Protein AF-A0A0G1M375-F1 (afdb_monomer_lite)

pLDDT: mean 92.06, std 9.7, range [45.41, 98.62]

Secondary structure (DSSP, 8-state):
-TTGGGGGTSBTTTT-GGGHHHHHTT---BHHHHHHHHHHHHHHHHHH-HHHHHTS-HHHHHHHHHHSGGGHHHH----HHHHHTT----HHHHHHHHHHHHTTS-HHHHHHHHHHHHHHHS--TT-HHHHHHHHHHHHHHHHHHHHH----GGGHHHHHHHHIIIIIHHHHHHHHHHHTTT-HHHHHHHHHHHHHHHHHHHHTT----GGGGT--

Foldseek 3Di:
DVLVVLQQVFFAPPPPPQLVVVVVVPDTCGRNNLLVLLLVLLVVLCVVQVLLVVVDDPVLLNLLSNQACSLCSFPGQCYLLNVLVPDDRPVVSSLVSLCVVCVPPDPVVSVSSSVSNVCLVDNDLQHLSSLVSQQSSLLSVLVCCLVRGHLCQVVQVSVQSSCLVRHLVSLLSSLVSCVVVVSNSSSVSSLVVSLVSVVSVVVSNRDYDNCSSVPD

Structure (mmCIF, N/CA/C/O backbone):
data_AF-A0A0G1M375-F1
#
_entry.id   AF-A0A0G1M375-F1
#
loop_
_atom_site.group_PDB
_atom_site.id
_atom_site.type_symbol
_atom_site.label_atom_id
_atom_site.label_alt_id
_atom_site.label_comp_id
_atom_site.label_asym_id
_atom_site.label_entity_id
_atom_site.label_seq_id
_atom_site.pdbx_PDB_ins_code
_atom_site.Cartn_x
_atom_site.Cartn_y
_atom_site.Cartn_z
_atom_site.occupancy
_atom_site.B_iso_or_equiv
_atom_site.auth_seq_id
_atom_site.auth_comp_id
_atom_site.auth_asym_id
_atom_site.auth_atom_id
_atom_site.pdbx_PDB_model_num
ATOM 1 N N . MET A 1 1 ? 26.014 5.726 -5.214 1.00 46.53 1 MET A N 1
ATOM 2 C CA . MET A 1 1 ? 25.402 4.887 -4.160 1.00 46.53 1 MET A CA 1
ATOM 3 C C . MET A 1 1 ? 24.945 5.664 -2.920 1.00 46.53 1 MET A C 1
ATOM 5 O O . MET A 1 1 ? 24.097 5.141 -2.223 1.00 46.53 1 MET A O 1
ATOM 9 N N . GLY A 1 2 ? 25.410 6.896 -2.647 1.00 52.09 2 GLY A N 1
ATOM 10 C CA . GLY A 1 2 ? 24.997 7.646 -1.443 1.00 52.09 2 GLY A CA 1
ATOM 11 C C . GLY A 1 2 ? 23.518 8.070 -1.361 1.00 52.09 2 GLY A C 1
ATOM 12 O O . GLY A 1 2 ? 23.023 8.270 -0.264 1.00 52.09 2 GLY A O 1
ATOM 13 N N . ALA A 1 3 ? 22.798 8.175 -2.485 1.00 54.19 3 ALA A N 1
ATOM 14 C CA . ALA A 1 3 ? 21.426 8.702 -2.502 1.00 54.19 3 ALA A CA 1
ATOM 15 C C . ALA A 1 3 ? 20.357 7.731 -1.956 1.00 54.19 3 ALA A C 1
ATOM 17 O O . ALA A 1 3 ? 19.383 8.184 -1.370 1.00 54.19 3 ALA A O 1
ATOM 18 N N . LEU A 1 4 ? 20.550 6.410 -2.084 1.00 55.25 4 LEU A N 1
ATOM 19 C CA . LEU A 1 4 ? 19.595 5.406 -1.579 1.00 55.25 4 LEU A CA 1
ATOM 20 C C . LEU A 1 4 ? 19.566 5.330 -0.043 1.00 55.25 4 LEU A C 1
ATOM 22 O O . LEU A 1 4 ? 18.547 4.963 0.531 1.00 55.25 4 LEU A O 1
ATOM 26 N N . PHE A 1 5 ? 20.649 5.731 0.630 1.00 61.31 5 PHE A N 1
ATOM 27 C CA . PHE A 1 5 ? 20.690 5.792 2.093 1.00 61.31 5 PHE A CA 1
ATOM 28 C C . PHE A 1 5 ? 19.813 6.911 2.668 1.00 61.31 5 PHE A C 1
ATOM 30 O O . PHE A 1 5 ? 19.439 6.832 3.828 1.00 61.31 5 PHE A O 1
ATOM 37 N N . GLY A 1 6 ? 19.422 7.916 1.876 1.00 79.50 6 GLY A N 1
ATOM 38 C CA . GLY A 1 6 ? 18.571 9.003 2.374 1.00 79.50 6 GLY A CA 1
ATOM 39 C C . GLY A 1 6 ? 17.153 8.556 2.749 1.00 79.50 6 GLY A C 1
ATOM 40 O O . GLY A 1 6 ? 16.486 9.221 3.536 1.00 79.50 6 GLY A O 1
ATOM 41 N N . LEU A 1 7 ? 16.686 7.407 2.241 1.00 84.38 7 LEU A N 1
ATOM 42 C CA . LEU A 1 7 ? 15.335 6.905 2.524 1.00 84.38 7 LEU A CA 1
ATOM 43 C C . LEU A 1 7 ? 15.176 6.436 3.974 1.00 84.38 7 LEU A C 1
ATOM 45 O O . LEU A 1 7 ? 14.053 6.255 4.438 1.00 84.38 7 LEU A O 1
ATOM 49 N N . THR A 1 8 ? 16.279 6.241 4.707 1.00 89.38 8 THR A N 1
ATOM 50 C CA . THR A 1 8 ? 16.229 5.969 6.151 1.00 89.38 8 THR A CA 1
ATOM 51 C C . THR A 1 8 ? 16.017 7.228 6.992 1.00 89.38 8 THR A C 1
ATOM 53 O O . THR A 1 8 ? 15.678 7.121 8.173 1.00 89.38 8 THR A O 1
ATOM 56 N N . ASP A 1 9 ? 16.206 8.407 6.396 1.00 90.25 9 ASP A N 1
ATOM 57 C CA . ASP A 1 9 ? 16.096 9.699 7.075 1.00 90.25 9 ASP A CA 1
ATOM 58 C C . ASP A 1 9 ? 14.741 10.374 6.832 1.00 90.25 9 ASP A C 1
ATOM 60 O O . ASP A 1 9 ? 14.298 11.172 7.659 1.00 90.25 9 ASP A O 1
ATOM 64 N N . VAL A 1 10 ? 14.049 10.018 5.744 1.00 92.44 10 VAL A N 1
ATOM 65 C CA . VAL A 1 10 ? 12.660 10.429 5.508 1.00 92.44 10 VAL A CA 1
ATOM 66 C C . VAL A 1 10 ? 11.740 9.552 6.352 1.00 92.44 10 VAL A C 1
ATOM 68 O O . VAL A 1 10 ? 11.742 8.329 6.215 1.00 92.44 10 VAL A O 1
ATOM 71 N N . LEU A 1 11 ? 10.982 10.171 7.258 1.00 94.12 11 LEU A N 1
ATOM 72 C CA . LEU A 1 11 ? 10.072 9.475 8.165 1.00 94.12 11 LEU A CA 1
ATOM 73 C C . LEU A 1 11 ? 8.631 9.621 7.694 1.00 94.12 11 LEU A C 1
ATOM 75 O O . LEU A 1 11 ? 8.178 10.733 7.431 1.00 94.12 11 LEU A O 1
ATOM 79 N N . ARG A 1 12 ? 7.909 8.503 7.686 1.00 94.44 12 ARG A N 1
ATOM 80 C CA . ARG A 1 12 ? 6.482 8.460 7.389 1.00 94.44 12 ARG A CA 1
ATOM 81 C C . ARG A 1 12 ? 5.641 8.907 8.574 1.00 94.44 12 ARG A C 1
ATOM 83 O O . ARG A 1 12 ? 6.093 8.873 9.720 1.00 94.44 12 ARG A O 1
ATOM 90 N N . PHE A 1 13 ? 4.396 9.289 8.298 1.00 94.00 13 PHE A N 1
ATOM 91 C CA . PHE A 1 13 ? 3.373 9.670 9.286 1.00 94.00 13 PHE A CA 1
ATOM 92 C C . PHE A 1 13 ? 3.703 10.905 10.145 1.00 94.00 13 PHE A C 1
ATOM 94 O O . PHE A 1 13 ? 2.980 11.192 11.106 1.00 94.00 13 PHE A O 1
ATOM 101 N N . GLN A 1 14 ? 4.733 11.686 9.809 1.00 92.06 14 GLN A N 1
ATOM 102 C CA . GLN A 1 14 ? 5.041 12.917 10.539 1.00 92.06 14 GLN A CA 1
ATOM 103 C C . GLN A 1 14 ? 3.832 13.868 10.574 1.00 92.06 14 GLN A C 1
ATOM 105 O O . GLN A 1 14 ? 3.187 14.129 9.563 1.00 92.06 14 GLN A O 1
ATOM 110 N N . GLY A 1 15 ? 3.501 14.373 11.766 1.00 91.06 15 GLY A N 1
ATOM 111 C CA . GLY A 1 15 ? 2.339 15.246 11.963 1.00 91.06 15 GLY A CA 1
ATOM 112 C C . GLY A 1 15 ? 0.980 14.533 11.978 1.00 91.06 15 GLY A C 1
ATOM 113 O O . GLY A 1 15 ? -0.042 15.208 12.053 1.00 91.06 15 GLY A O 1
ATOM 114 N N . THR A 1 16 ? 0.947 13.196 11.946 1.00 94.88 16 THR A N 1
ATOM 115 C CA . THR A 1 16 ? -0.289 12.412 12.093 1.00 94.88 16 THR A CA 1
ATOM 116 C C . THR A 1 16 ? -0.659 12.281 13.580 1.00 94.88 16 THR A C 1
ATOM 118 O O . THR A 1 16 ? 0.088 11.639 14.322 1.00 94.88 16 THR A O 1
ATOM 121 N N . PRO A 1 17 ? -1.788 12.851 14.056 1.00 94.38 17 PRO A N 1
ATOM 122 C CA . PRO A 1 17 ? -2.075 12.949 15.493 1.00 94.38 17 PRO A CA 1
ATOM 123 C C . PRO A 1 17 ? -2.179 11.603 16.214 1.00 94.38 17 PRO A C 1
ATOM 125 O O . PRO A 1 17 ? -1.621 11.442 17.296 1.00 94.38 17 PRO A O 1
ATOM 128 N N . TYR A 1 18 ? -2.822 10.617 15.588 1.00 94.62 18 TYR A N 1
ATOM 129 C CA . TYR A 1 18 ? -2.979 9.268 16.139 1.00 94.62 18 TYR A CA 1
ATOM 130 C C . TYR A 1 18 ? -1.706 8.417 16.072 1.00 94.62 18 TYR A C 1
ATOM 132 O O . TYR A 1 18 ? -1.763 7.238 16.374 1.00 94.62 18 TYR A O 1
ATOM 140 N N . MET A 1 19 ? -0.571 8.974 15.651 1.00 96.31 19 MET A N 1
ATOM 141 C CA . MET A 1 19 ? 0.740 8.319 15.729 1.00 96.31 19 MET A CA 1
ATOM 142 C C . MET A 1 19 ? 1.655 9.009 16.754 1.00 96.31 19 MET A C 1
ATOM 144 O O . MET A 1 19 ? 2.825 8.647 16.893 1.00 96.31 19 MET A O 1
ATOM 148 N N . SER A 1 20 ? 1.157 10.045 17.440 1.00 94.12 20 SER A N 1
ATOM 149 C CA . SER A 1 20 ? 1.986 10.929 18.260 1.00 94.12 20 SER A CA 1
ATOM 150 C C . SER A 1 20 ? 2.601 10.225 19.471 1.00 94.12 20 SER A C 1
ATOM 152 O O . SER A 1 20 ? 3.787 10.440 19.738 1.00 94.12 20 SER A O 1
ATOM 154 N N . LEU A 1 21 ? 1.858 9.348 20.160 1.00 93.31 21 LEU A N 1
ATOM 155 C CA . LEU A 1 21 ? 2.406 8.595 21.291 1.00 93.31 21 LEU A CA 1
ATOM 156 C C . LEU A 1 21 ? 3.485 7.618 20.826 1.00 93.31 21 LEU A C 1
ATOM 158 O O . LEU A 1 21 ? 4.584 7.649 21.375 1.00 93.31 21 LEU A O 1
ATOM 162 N N . ALA A 1 22 ? 3.228 6.832 19.775 1.00 94.81 22 ALA A N 1
ATOM 163 C CA . ALA A 1 22 ? 4.215 5.906 19.222 1.00 94.81 22 ALA A CA 1
ATOM 164 C C . ALA A 1 22 ? 5.535 6.619 18.887 1.00 94.81 22 ALA A C 1
ATOM 166 O O . ALA A 1 22 ? 6.614 6.135 19.234 1.00 94.81 22 ALA A O 1
ATOM 167 N N . PHE A 1 23 ? 5.469 7.807 18.275 1.00 94.31 23 PHE A N 1
ATOM 168 C CA . PHE A 1 23 ? 6.664 8.613 18.019 1.00 94.31 23 PHE A CA 1
ATOM 169 C C . PHE A 1 23 ? 7.348 9.101 19.296 1.00 94.31 23 PHE A C 1
ATOM 171 O O . PHE A 1 23 ? 8.577 9.073 19.372 1.00 94.31 23 PHE A O 1
ATOM 178 N N . SER A 1 24 ? 6.581 9.514 20.306 1.00 94.06 24 SER A N 1
ATOM 179 C CA . SER A 1 24 ? 7.136 9.904 21.607 1.00 94.06 24 SER A CA 1
ATOM 180 C C . SER A 1 24 ? 7.829 8.741 22.336 1.00 94.06 24 SER A C 1
ATOM 182 O O . SER A 1 24 ? 8.796 8.963 23.061 1.00 94.06 24 SER A O 1
ATOM 184 N N . GLU A 1 25 ? 7.403 7.502 22.073 1.00 95.12 25 GLU A N 1
ATOM 185 C CA . GLU A 1 25 ? 8.013 6.260 22.570 1.00 95.12 25 GLU A CA 1
ATOM 186 C C . GLU A 1 25 ? 9.204 5.783 21.717 1.00 95.12 25 GLU A C 1
ATOM 188 O O . GLU A 1 25 ? 9.800 4.739 21.985 1.00 95.12 25 GLU A O 1
ATOM 193 N N . GLY A 1 26 ? 9.590 6.552 20.694 1.00 94.62 26 GLY A N 1
ATOM 194 C CA . GLY A 1 26 ? 10.756 6.275 19.859 1.00 94.62 26 GLY A CA 1
ATOM 195 C C . GLY A 1 26 ? 10.477 5.396 18.641 1.00 94.62 26 GLY A C 1
ATOM 196 O O . GLY A 1 26 ? 11.429 4.970 17.981 1.00 94.62 26 GLY A O 1
ATOM 197 N N . TYR A 1 27 ? 9.208 5.136 18.303 1.00 95.19 27 TYR A N 1
ATOM 198 C CA . TYR A 1 27 ? 8.872 4.505 17.029 1.00 95.19 27 TYR A CA 1
ATOM 199 C C . TYR A 1 27 ? 9.394 5.354 15.867 1.00 95.19 27 TYR A C 1
ATOM 201 O O . TYR A 1 27 ? 9.327 6.581 15.882 1.00 95.19 27 TYR A O 1
ATOM 209 N N . ARG A 1 28 ? 9.921 4.700 14.834 1.00 94.25 28 ARG A N 1
ATOM 210 C CA . ARG A 1 28 ? 10.332 5.340 13.583 1.00 94.25 28 ARG A CA 1
ATOM 211 C C . ARG A 1 28 ? 9.900 4.439 12.440 1.00 94.25 28 ARG A C 1
ATOM 213 O O . ARG A 1 28 ? 10.216 3.254 12.457 1.00 94.25 28 ARG A O 1
ATOM 220 N N . ASN A 1 29 ? 9.232 5.008 11.444 1.00 94.50 29 ASN A N 1
ATOM 221 C CA . ASN A 1 29 ? 8.894 4.313 10.206 1.00 94.50 29 ASN A CA 1
ATOM 222 C C . ASN A 1 29 ? 9.549 5.071 9.044 1.00 94.50 29 ASN A C 1
ATOM 224 O O . ASN A 1 29 ? 8.951 5.997 8.500 1.00 94.50 29 ASN A O 1
ATOM 228 N N . PRO A 1 30 ? 10.831 4.799 8.749 1.00 96.12 30 PRO A N 1
ATOM 229 C CA . PRO A 1 30 ? 11.480 5.410 7.602 1.00 96.12 30 PRO A CA 1
ATOM 230 C C . PRO A 1 30 ? 10.892 4.876 6.294 1.00 96.12 30 PRO A C 1
ATOM 232 O O . PRO A 1 30 ? 10.502 3.711 6.229 1.00 96.12 30 PRO A O 1
ATOM 235 N N . VAL A 1 31 ? 10.919 5.678 5.232 1.00 94.94 31 VAL A N 1
ATOM 236 C CA . VAL A 1 31 ? 10.424 5.290 3.895 1.00 94.94 31 VAL A CA 1
AT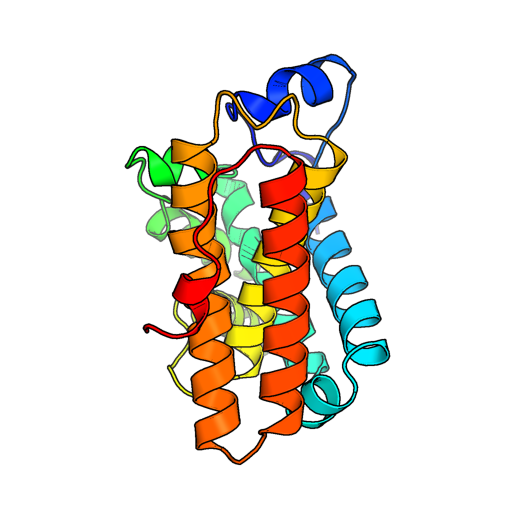OM 237 C C . VAL A 1 31 ? 11.114 4.029 3.379 1.00 94.94 31 VAL A C 1
ATOM 239 O O . VAL A 1 31 ? 10.462 3.097 2.916 1.00 94.94 31 VAL A O 1
ATOM 242 N N . GLY A 1 32 ? 12.436 3.931 3.549 1.00 94.00 32 GLY A N 1
ATOM 243 C CA . GLY A 1 32 ? 13.176 2.716 3.193 1.00 94.00 32 GLY A CA 1
ATOM 244 C C . GLY A 1 32 ? 12.738 1.484 4.000 1.00 94.00 32 GLY A C 1
ATOM 245 O O . GLY A 1 32 ? 12.797 0.362 3.499 1.00 94.00 32 GLY A O 1
ATOM 246 N N . GLY A 1 33 ? 12.265 1.692 5.234 1.00 95.31 33 GLY A N 1
ATOM 247 C CA . GLY A 1 33 ? 11.645 0.654 6.056 1.00 95.31 33 GLY A CA 1
ATOM 248 C C . GLY A 1 33 ? 10.303 0.207 5.482 1.00 95.31 33 GLY A C 1
ATOM 249 O O . GLY A 1 33 ? 10.115 -0.987 5.271 1.00 95.31 33 GLY A O 1
ATOM 250 N N . HIS A 1 34 ? 9.429 1.152 5.131 1.00 96.56 34 HIS A N 1
ATOM 251 C CA . HIS A 1 34 ? 8.135 0.867 4.498 1.00 96.56 34 HIS A CA 1
ATOM 252 C C . HIS A 1 34 ? 8.261 0.113 3.169 1.00 96.56 34 HIS A C 1
ATOM 254 O O . HIS A 1 34 ? 7.516 -0.833 2.929 1.00 96.56 34 HIS A O 1
ATOM 260 N N . ILE A 1 35 ? 9.239 0.454 2.323 1.00 96.38 35 ILE A N 1
ATOM 261 C CA . ILE A 1 35 ? 9.492 -0.298 1.081 1.00 96.38 35 ILE A CA 1
ATOM 262 C C . ILE A 1 35 ? 9.803 -1.772 1.403 1.00 96.38 35 ILE A C 1
ATOM 264 O O . ILE A 1 35 ? 9.262 -2.681 0.770 1.00 96.38 35 ILE A O 1
ATOM 268 N N . SER A 1 36 ? 10.624 -2.028 2.427 1.00 96.56 36 SER A N 1
ATOM 269 C CA . SER A 1 36 ? 10.917 -3.390 2.897 1.00 96.56 36 SER A CA 1
ATOM 270 C C . SER A 1 36 ? 9.684 -4.086 3.490 1.00 96.56 36 SER A C 1
ATOM 272 O O . SER A 1 36 ? 9.464 -5.272 3.234 1.00 96.56 36 SER A O 1
ATOM 274 N N . GLU A 1 37 ? 8.851 -3.361 4.243 1.00 97.38 37 GLU A N 1
ATOM 275 C CA . GLU A 1 37 ? 7.578 -3.858 4.785 1.00 97.38 37 GLU A CA 1
ATOM 276 C C . GLU A 1 37 ? 6.624 -4.269 3.655 1.00 97.38 37 GLU A C 1
ATOM 278 O O . GLU A 1 37 ? 6.076 -5.369 3.696 1.00 97.38 37 GLU A O 1
ATOM 283 N N . CYS A 1 38 ? 6.509 -3.470 2.591 1.00 98.44 38 CYS A N 1
ATOM 284 C CA . CYS A 1 38 ? 5.707 -3.801 1.412 1.00 98.44 38 CYS A CA 1
ATOM 285 C C . CYS A 1 38 ? 6.199 -5.068 0.704 1.00 98.44 38 CYS A C 1
ATOM 287 O O . CYS A 1 38 ? 5.394 -5.907 0.298 1.00 98.44 38 CYS A O 1
ATOM 289 N N . PHE A 1 39 ? 7.517 -5.242 0.581 1.00 98.19 39 PHE A N 1
ATOM 290 C CA . PHE A 1 39 ? 8.112 -6.450 0.005 1.00 98.19 39 PHE A CA 1
ATOM 291 C C . PHE A 1 39 ? 7.746 -7.700 0.808 1.00 98.19 39 PHE A C 1
ATOM 293 O O . PHE A 1 39 ? 7.315 -8.712 0.247 1.00 98.19 39 PHE A O 1
ATOM 300 N N . GLN A 1 40 ? 7.909 -7.628 2.129 1.00 98.25 40 GLN A N 1
ATOM 301 C CA . GLN A 1 40 ? 7.576 -8.726 3.033 1.00 98.25 40 GLN A CA 1
ATOM 302 C C . GLN A 1 40 ? 6.073 -9.006 3.035 1.00 98.25 40 GLN A C 1
ATOM 304 O O . GLN A 1 40 ? 5.663 -10.164 2.988 1.00 98.25 40 GLN A O 1
ATOM 309 N N . LEU A 1 41 ? 5.250 -7.959 3.018 1.00 98.38 41 LEU A N 1
ATOM 310 C CA . LEU A 1 41 ? 3.804 -8.082 2.962 1.00 98.38 41 LEU A CA 1
ATOM 311 C C . LEU A 1 41 ? 3.359 -8.771 1.672 1.00 98.38 41 LEU A C 1
ATOM 313 O O . LEU A 1 41 ? 2.629 -9.753 1.750 1.00 98.38 41 LEU A O 1
ATOM 317 N N . TRP A 1 42 ? 3.842 -8.345 0.500 1.00 98.50 42 TRP A N 1
ATOM 318 C CA . TRP A 1 42 ? 3.514 -9.032 -0.754 1.00 98.50 42 TRP A CA 1
ATOM 319 C C . TRP A 1 42 ? 3.989 -10.490 -0.749 1.00 98.50 42 TRP A C 1
ATOM 321 O O . TRP A 1 42 ? 3.252 -11.386 -1.160 1.00 98.50 42 TRP A O 1
ATOM 331 N N . TYR A 1 43 ? 5.181 -10.756 -0.200 1.00 98.44 43 TYR A N 1
ATOM 332 C CA . TYR A 1 43 ? 5.678 -12.122 -0.027 1.00 98.44 43 TYR A CA 1
ATOM 333 C C . TYR A 1 43 ? 4.751 -12.995 0.836 1.00 98.44 43 TYR A C 1
ATOM 335 O O . TYR A 1 43 ? 4.623 -14.186 0.563 1.00 98.44 43 TYR A O 1
ATOM 343 N N . LEU A 1 44 ? 4.131 -12.442 1.878 1.00 98.44 44 LEU A N 1
ATOM 344 C CA . LEU A 1 44 ? 3.200 -13.177 2.736 1.00 98.44 44 LEU A CA 1
ATOM 345 C C . LEU A 1 44 ? 1.825 -13.323 2.077 1.00 98.44 44 LEU A C 1
ATOM 347 O O . LEU A 1 44 ? 1.252 -14.411 2.099 1.00 98.44 44 LEU A O 1
ATOM 351 N N . LEU A 1 45 ? 1.324 -12.261 1.441 1.00 98.06 45 LEU A N 1
ATOM 352 C CA . LEU A 1 45 ? 0.033 -12.273 0.756 1.00 98.06 45 LEU A CA 1
ATOM 353 C C . LEU A 1 45 ? 0.009 -13.305 -0.367 1.00 98.06 45 LEU A C 1
ATOM 355 O O . LEU A 1 45 ? -0.928 -14.082 -0.420 1.00 98.06 45 LEU A O 1
ATOM 359 N N . ARG A 1 46 ? 1.063 -13.432 -1.181 1.00 97.06 46 ARG A N 1
ATOM 360 C CA . ARG A 1 46 ? 1.111 -14.467 -2.235 1.00 97.06 46 ARG A CA 1
ATOM 361 C C . ARG A 1 46 ? 1.058 -15.910 -1.707 1.00 97.06 46 ARG A C 1
ATOM 363 O O . ARG A 1 46 ? 0.760 -16.823 -2.466 1.00 97.06 46 ARG A O 1
ATOM 370 N N . LEU A 1 47 ? 1.403 -16.135 -0.434 1.00 97.94 47 LEU A N 1
ATOM 371 C CA . LEU A 1 47 ? 1.276 -17.447 0.210 1.00 97.94 47 LEU A CA 1
ATOM 372 C C . LEU A 1 47 ? -0.137 -17.667 0.761 1.00 97.94 47 LEU A C 1
ATOM 374 O O . LEU A 1 47 ? -0.629 -18.791 0.738 1.00 97.94 47 LEU A O 1
ATOM 378 N N . ALA A 1 48 ? -0.769 -16.606 1.265 1.00 97.94 48 ALA A N 1
ATOM 379 C CA . ALA A 1 48 ? -2.118 -16.642 1.826 1.00 97.94 48 ALA A CA 1
ATOM 380 C C . ALA A 1 48 ? -3.229 -16.532 0.763 1.00 97.94 48 ALA A C 1
ATOM 382 O O . ALA A 1 48 ? -4.347 -16.972 1.011 1.00 97.94 48 ALA A O 1
ATOM 383 N N . MET A 1 49 ? -2.913 -15.950 -0.394 1.00 98.25 49 MET A N 1
ATOM 384 C CA . MET A 1 49 ? -3.813 -15.618 -1.502 1.00 98.25 49 MET A CA 1
ATOM 385 C C . MET A 1 49 ? -3.243 -16.189 -2.815 1.00 98.25 49 MET A C 1
ATOM 387 O O . MET A 1 49 ? -2.743 -15.443 -3.669 1.00 98.25 49 MET A O 1
ATOM 391 N N . PRO A 1 50 ? -3.181 -17.526 -2.949 1.00 98.19 50 PRO A N 1
ATOM 392 C CA . PRO A 1 50 ? -2.547 -18.171 -4.093 1.00 98.19 50 PRO A CA 1
ATOM 393 C C . PRO A 1 50 ? -3.222 -17.828 -5.425 1.00 98.19 50 PRO A C 1
ATOM 395 O O . PRO A 1 50 ? -2.528 -17.762 -6.437 1.00 98.19 50 PRO A O 1
ATOM 398 N N . LYS A 1 51 ? -4.536 -17.571 -5.453 1.00 98.62 51 LYS A N 1
ATOM 399 C CA . LYS A 1 51 ? -5.248 -17.247 -6.700 1.00 98.62 51 LYS A CA 1
ATOM 400 C C . LYS A 1 51 ? -4.902 -15.860 -7.204 1.00 98.62 51 LYS A C 1
ATOM 402 O O . LYS A 1 51 ? -4.674 -15.685 -8.400 1.00 98.62 51 LYS A O 1
ATOM 407 N N . LEU A 1 52 ? -4.763 -14.896 -6.300 1.00 98.25 52 LEU A N 1
ATOM 408 C CA . LEU A 1 52 ? -4.228 -13.585 -6.634 1.00 98.25 52 LEU A CA 1
ATOM 409 C C . LEU A 1 52 ? -2.785 -13.683 -7.136 1.00 98.25 52 LEU A C 1
ATOM 411 O O . LEU A 1 52 ? -2.442 -13.029 -8.115 1.00 98.25 52 LEU A O 1
ATOM 415 N N . ALA A 1 53 ? -1.950 -14.510 -6.501 1.00 98.00 53 ALA A N 1
ATOM 416 C CA . ALA A 1 53 ? -0.563 -14.701 -6.919 1.00 98.00 53 ALA A CA 1
ATOM 417 C C . ALA A 1 53 ? -0.432 -15.348 -8.309 1.00 98.00 53 ALA A C 1
ATOM 419 O O . ALA A 1 53 ? 0.484 -15.003 -9.050 1.00 98.00 53 ALA A O 1
ATOM 420 N N . GLU A 1 54 ? -1.336 -16.265 -8.667 1.00 98.06 54 GLU A N 1
ATOM 421 C CA . GLU A 1 54 ? -1.413 -16.886 -9.998 1.00 98.06 54 GLU A CA 1
ATOM 422 C C . GLU A 1 54 ? -1.824 -15.884 -11.095 1.00 98.06 54 GLU A C 1
ATOM 424 O O . GLU A 1 54 ? -1.434 -16.053 -12.250 1.00 98.06 54 GLU A O 1
ATOM 429 N N . ALA A 1 55 ? -2.586 -14.841 -10.749 1.00 97.50 55 ALA A N 1
ATOM 430 C CA . ALA A 1 55 ? -3.145 -13.884 -11.706 1.00 97.50 55 ALA A CA 1
ATOM 431 C C . ALA A 1 55 ? -2.156 -12.805 -12.193 1.00 97.50 55 ALA A C 1
ATOM 433 O O . ALA A 1 55 ? -2.492 -12.064 -13.121 1.00 97.50 55 ALA A O 1
ATOM 434 N N . VAL A 1 56 ? -0.969 -12.685 -11.581 1.00 97.44 56 VAL A N 1
ATOM 435 C CA . VAL A 1 56 ? -0.028 -11.575 -11.826 1.00 97.44 56 VAL A CA 1
ATOM 436 C C . VAL A 1 56 ? 1.441 -11.991 -11.850 1.00 97.44 56 VAL A C 1
ATOM 438 O O . VAL A 1 56 ? 1.845 -12.985 -11.244 1.00 97.44 56 VAL A O 1
ATOM 441 N N . ASP A 1 57 ? 2.285 -11.175 -12.485 1.00 98.31 57 ASP A N 1
ATOM 442 C CA . ASP A 1 57 ? 3.738 -11.304 -12.361 1.00 98.31 57 ASP A CA 1
ATOM 443 C C . ASP A 1 57 ? 4.235 -10.687 -11.043 1.00 98.31 57 ASP A C 1
ATOM 445 O O . ASP A 1 57 ? 4.345 -9.470 -10.875 1.00 98.31 57 ASP A O 1
ATOM 449 N N . SER A 1 58 ? 4.604 -11.544 -10.090 1.00 98.06 58 SER A N 1
ATOM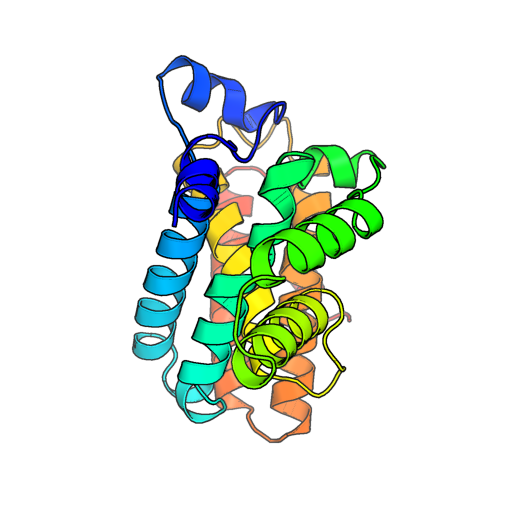 450 C CA . SER A 1 58 ? 5.134 -11.101 -8.797 1.00 98.06 58 SER A CA 1
ATOM 451 C C . SER A 1 58 ? 6.421 -10.276 -8.908 1.00 98.06 58 SER A C 1
ATOM 453 O O . SER A 1 58 ? 6.630 -9.398 -8.071 1.00 98.06 58 SER A O 1
ATOM 455 N N . ASN A 1 59 ? 7.279 -10.520 -9.906 1.00 98.19 59 ASN A N 1
ATOM 456 C CA . ASN A 1 59 ? 8.503 -9.728 -10.078 1.00 98.19 59 ASN A CA 1
ATOM 457 C C . ASN A 1 59 ? 8.154 -8.288 -10.441 1.00 98.19 59 ASN A C 1
ATOM 459 O O . ASN A 1 59 ? 8.696 -7.351 -9.860 1.00 98.19 59 ASN A O 1
ATOM 463 N N . ARG A 1 60 ? 7.166 -8.118 -11.321 1.00 97.88 60 ARG A N 1
ATOM 464 C CA . ARG A 1 60 ? 6.652 -6.807 -11.702 1.00 97.88 60 ARG A CA 1
ATOM 465 C C . ARG A 1 60 ? 6.064 -6.053 -10.506 1.00 97.88 60 ARG A C 1
ATOM 467 O O . ARG A 1 60 ? 6.313 -4.856 -10.385 1.00 97.88 60 ARG A O 1
ATOM 474 N N . VAL A 1 61 ? 5.343 -6.731 -9.606 1.00 98.50 61 VAL A N 1
ATOM 475 C CA . VAL A 1 61 ? 4.852 -6.122 -8.352 1.00 98.50 61 VAL A CA 1
ATOM 476 C C . VAL A 1 61 ? 6.020 -5.633 -7.486 1.00 98.50 61 VAL A C 1
ATOM 478 O O . VAL A 1 61 ? 5.989 -4.499 -7.009 1.00 98.50 61 VAL A O 1
ATOM 481 N N . TYR A 1 62 ? 7.077 -6.435 -7.319 1.00 98.50 62 TYR A N 1
ATOM 482 C CA . TYR A 1 62 ? 8.272 -6.016 -6.574 1.00 98.50 62 TYR A CA 1
ATOM 483 C C . TYR A 1 62 ? 8.983 -4.817 -7.221 1.00 98.50 62 TYR A C 1
ATOM 485 O O . TYR A 1 62 ? 9.364 -3.885 -6.510 1.00 98.50 62 TYR A O 1
ATOM 493 N N . ASP A 1 63 ? 9.108 -4.788 -8.549 1.00 97.81 63 ASP A N 1
ATOM 494 C CA . ASP A 1 63 ? 9.714 -3.665 -9.278 1.00 97.81 63 ASP A CA 1
ATOM 495 C C . ASP A 1 63 ? 8.931 -2.354 -9.092 1.00 97.81 63 ASP A C 1
ATOM 497 O O . ASP A 1 63 ? 9.512 -1.268 -9.034 1.00 97.81 63 ASP A O 1
ATOM 501 N N . LEU A 1 64 ? 7.606 -2.430 -8.959 1.00 98.25 64 LEU A N 1
ATOM 502 C CA . LEU A 1 64 ? 6.771 -1.267 -8.653 1.00 98.25 64 LEU A CA 1
ATOM 503 C C . LEU A 1 64 ? 6.966 -0.817 -7.201 1.00 98.25 64 LEU A C 1
ATOM 505 O O . LEU A 1 64 ? 7.213 0.362 -6.942 1.00 98.25 64 LEU A O 1
ATOM 509 N N . LEU A 1 65 ? 6.931 -1.760 -6.257 1.00 98.00 65 LEU A N 1
ATOM 510 C CA . LEU A 1 65 ? 7.102 -1.477 -4.831 1.00 98.00 65 LEU A CA 1
ATOM 511 C C . LEU A 1 65 ? 8.490 -0.910 -4.500 1.00 98.00 65 LEU A C 1
ATOM 513 O O . LEU A 1 65 ? 8.604 -0.089 -3.599 1.00 98.00 65 LEU A O 1
ATOM 517 N N . VAL A 1 66 ? 9.561 -1.284 -5.204 1.00 96.19 66 VAL A N 1
ATOM 518 C CA . VAL A 1 66 ? 10.898 -0.731 -4.894 1.00 96.19 66 VAL A CA 1
ATOM 519 C C . VAL A 1 66 ? 11.056 0.713 -5.364 1.00 96.19 66 VAL A C 1
ATOM 521 O O . VAL A 1 66 ? 11.925 1.434 -4.878 1.00 96.19 66 VAL A O 1
ATOM 524 N N . ASN A 1 67 ? 10.227 1.135 -6.321 1.00 94.62 67 ASN A N 1
ATOM 525 C CA . ASN A 1 67 ? 10.365 2.414 -7.005 1.00 94.62 67 ASN A CA 1
ATOM 526 C C . ASN A 1 67 ? 9.302 3.452 -6.623 1.00 94.62 67 ASN A C 1
ATOM 528 O O . ASN A 1 67 ? 9.467 4.614 -6.999 1.00 94.62 67 ASN A O 1
ATOM 532 N N . HIS A 1 68 ? 8.250 3.068 -5.890 1.00 95.12 68 HIS A N 1
ATOM 533 C CA . HIS A 1 68 ? 7.118 3.959 -5.624 1.00 95.12 68 HIS A CA 1
ATOM 534 C C . HIS A 1 68 ? 7.493 5.214 -4.821 1.00 95.12 68 HIS A C 1
ATOM 536 O O . HIS A 1 68 ? 7.335 6.314 -5.342 1.00 95.12 68 HIS A O 1
ATOM 542 N N . ASP A 1 69 ? 8.123 5.059 -3.654 1.00 94.12 69 ASP A N 1
ATOM 543 C CA . ASP A 1 69 ? 8.386 6.181 -2.733 1.00 94.12 69 ASP A CA 1
ATOM 544 C C . ASP A 1 69 ? 9.794 6.796 -2.871 1.00 94.12 69 ASP A C 1
ATOM 546 O O . ASP A 1 69 ? 10.206 7.659 -2.096 1.00 94.12 69 ASP A O 1
ATOM 550 N N . ASN A 1 70 ? 10.578 6.406 -3.883 1.00 91.75 70 ASN A N 1
ATOM 551 C CA . ASN A 1 70 ? 11.932 6.951 -4.073 1.00 91.75 70 ASN A CA 1
ATOM 552 C C . ASN A 1 70 ? 11.932 8.478 -4.323 1.00 91.75 70 ASN A C 1
ATOM 554 O O . ASN A 1 70 ? 12.930 9.155 -4.054 1.00 91.75 70 ASN A O 1
ATOM 558 N N . GLY A 1 71 ? 10.816 9.031 -4.814 1.00 89.94 71 GLY A N 1
ATOM 559 C CA . GLY A 1 71 ? 10.626 10.467 -5.034 1.00 89.94 71 GLY A CA 1
ATOM 560 C C . GLY A 1 71 ? 10.568 11.298 -3.746 1.00 89.94 71 GLY A C 1
ATOM 561 O O . GLY A 1 71 ? 10.862 12.497 -3.782 1.00 89.94 71 GLY A O 1
ATOM 562 N N . GLU A 1 72 ? 10.284 10.671 -2.601 1.00 90.75 72 GLU A N 1
ATOM 563 C CA . GLU A 1 72 ? 10.131 11.352 -1.308 1.00 90.75 72 GLU A CA 1
ATOM 564 C C . GLU A 1 72 ? 11.455 11.909 -0.760 1.00 90.75 72 GLU A C 1
ATOM 566 O O . GLU A 1 72 ? 11.459 12.806 0.082 1.00 90.75 72 GLU A O 1
ATOM 571 N N . LEU A 1 73 ? 12.604 11.473 -1.294 1.00 88.62 73 LEU A N 1
ATOM 572 C CA . LEU A 1 73 ? 13.929 11.986 -0.919 1.00 88.62 73 LEU A CA 1
ATOM 573 C C . LEU A 1 73 ? 14.080 13.508 -1.051 1.00 88.62 73 LEU A C 1
ATOM 575 O O . LEU A 1 73 ? 14.944 14.090 -0.397 1.00 88.62 73 LEU A O 1
ATOM 579 N N . GLY A 1 74 ? 13.308 14.155 -1.928 1.00 84.06 74 GLY A N 1
ATOM 580 C CA . GLY A 1 74 ? 13.418 15.601 -2.128 1.00 84.06 74 GLY A CA 1
ATOM 581 C C . GLY A 1 74 ? 12.512 16.438 -1.235 1.00 84.06 74 GLY A C 1
ATOM 582 O O . GLY A 1 74 ? 12.938 17.504 -0.797 1.00 84.06 74 GLY A O 1
ATOM 583 N N . ASN A 1 75 ? 11.284 15.976 -0.989 1.00 82.50 75 ASN A N 1
ATOM 584 C CA . ASN A 1 75 ? 10.233 16.780 -0.357 1.00 82.5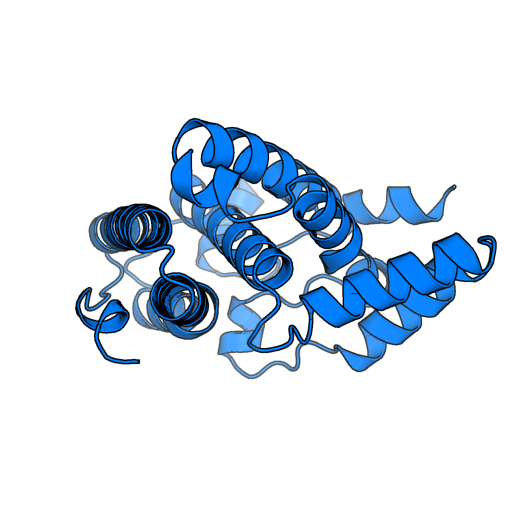0 75 ASN A CA 1
ATOM 585 C C . ASN A 1 75 ? 9.726 16.202 0.974 1.00 82.50 75 ASN A C 1
ATOM 587 O O . ASN A 1 75 ? 8.957 16.873 1.658 1.00 82.50 75 ASN A O 1
ATOM 591 N N . GLY A 1 76 ? 10.176 15.005 1.354 1.00 87.75 76 GLY A N 1
ATOM 592 C CA . GLY A 1 76 ? 9.639 14.245 2.479 1.00 87.75 76 GLY A CA 1
ATOM 593 C C . GLY A 1 76 ? 8.334 13.514 2.145 1.00 87.75 76 GLY A C 1
ATOM 594 O O . GLY A 1 76 ? 7.789 13.676 1.054 1.00 87.75 76 GLY A O 1
ATOM 595 N N . ASP A 1 77 ? 7.840 12.729 3.107 1.00 89.88 77 ASP A N 1
ATOM 596 C CA . ASP A 1 77 ? 6.536 12.055 3.034 1.00 89.88 77 ASP A CA 1
ATOM 597 C C . ASP A 1 77 ? 5.403 13.064 3.274 1.00 89.88 77 ASP A C 1
ATOM 599 O O . ASP A 1 77 ? 5.284 13.658 4.355 1.00 89.88 77 ASP A O 1
ATOM 603 N N . VAL A 1 78 ? 4.531 13.246 2.280 1.00 90.81 78 VAL A N 1
ATOM 604 C CA . VAL A 1 78 ? 3.267 13.960 2.475 1.00 90.81 78 VAL A CA 1
ATOM 605 C C . VAL A 1 78 ? 2.218 12.957 2.937 1.00 90.81 78 VAL A C 1
ATOM 607 O O . VAL A 1 78 ? 1.534 12.335 2.127 1.00 90.81 78 VAL A O 1
ATOM 610 N N . THR A 1 79 ? 2.042 12.858 4.253 1.00 92.38 79 THR A N 1
ATOM 611 C CA . THR A 1 79 ? 1.195 11.827 4.867 1.00 92.38 79 THR A CA 1
ATOM 612 C C . THR A 1 79 ? -0.239 11.783 4.323 1.00 92.38 79 THR A C 1
ATOM 614 O O . THR A 1 79 ? -0.845 12.803 3.969 1.00 92.38 79 THR A O 1
ATOM 617 N N . ALA A 1 80 ? -0.853 10.596 4.366 1.00 92.56 80 ALA A N 1
ATOM 618 C CA . ALA A 1 80 ? -2.266 10.424 4.024 1.00 92.56 80 ALA A CA 1
ATOM 619 C C . ALA A 1 80 ? -3.201 11.308 4.876 1.00 92.56 80 ALA A C 1
ATOM 621 O O . ALA A 1 80 ? -4.239 11.753 4.384 1.00 92.56 80 ALA A O 1
ATOM 622 N N . TYR A 1 81 ? -2.820 11.605 6.125 1.00 94.12 81 TYR A N 1
ATOM 623 C CA . TYR A 1 81 ? -3.530 12.549 6.988 1.00 94.12 81 TYR A CA 1
ATOM 624 C C . TYR A 1 81 ? -3.508 13.971 6.415 1.00 94.12 81 TYR A C 1
ATOM 626 O O . TYR A 1 81 ? -4.572 14.553 6.198 1.00 94.12 81 TYR A O 1
ATOM 634 N N . SER A 1 82 ? -2.327 14.498 6.079 1.00 92.88 82 SER A N 1
ATOM 635 C CA . SER A 1 82 ? -2.176 15.825 5.465 1.00 92.88 82 SER A CA 1
ATOM 636 C C . SER A 1 82 ? -2.950 15.929 4.147 1.00 92.88 82 SER A C 1
ATOM 638 O O . SER A 1 82 ? -3.674 16.897 3.906 1.00 92.88 82 SER A O 1
ATOM 640 N N . GLN A 1 83 ? -2.869 14.900 3.305 1.00 90.81 83 GLN A N 1
ATOM 641 C CA . GLN A 1 83 ? -3.587 14.860 2.029 1.00 90.81 83 GLN A CA 1
ATOM 642 C C . GLN A 1 83 ? -5.107 14.810 2.216 1.00 90.81 83 GLN A C 1
ATOM 644 O O . GLN A 1 83 ? -5.847 15.480 1.496 1.00 90.81 83 GLN A O 1
ATOM 649 N N . ALA A 1 84 ? -5.602 14.069 3.212 1.00 90.75 84 ALA A N 1
ATOM 650 C CA . ALA A 1 84 ? -7.022 14.056 3.553 1.00 90.75 84 ALA A CA 1
ATOM 651 C C . ALA A 1 84 ? -7.513 15.420 4.076 1.00 90.75 84 ALA A C 1
ATOM 653 O O . ALA A 1 84 ? -8.712 15.702 4.013 1.00 90.75 84 ALA A O 1
ATOM 654 N N . GLN A 1 85 ? -6.608 16.291 4.525 1.00 89.19 85 GLN A N 1
ATOM 655 C CA . GLN A 1 85 ? -6.882 17.687 4.875 1.00 89.19 85 GLN A CA 1
ATOM 656 C C . GLN A 1 85 ? -6.713 18.667 3.701 1.00 89.19 85 GLN A C 1
ATOM 658 O O . GLN A 1 85 ? -6.933 19.863 3.870 1.00 89.19 85 GLN A O 1
ATOM 663 N N . GLY A 1 86 ? -6.389 18.174 2.502 1.00 87.62 86 GLY A N 1
ATOM 664 C CA . GLY A 1 86 ? -6.268 18.980 1.285 1.00 87.62 86 GLY A CA 1
ATOM 665 C C . GLY A 1 86 ? -4.865 19.518 1.009 1.00 87.62 86 GLY A C 1
ATOM 666 O O . GLY A 1 86 ? -4.713 20.353 0.120 1.00 87.62 86 GLY A O 1
ATOM 667 N N . VAL A 1 87 ? -3.843 19.057 1.737 1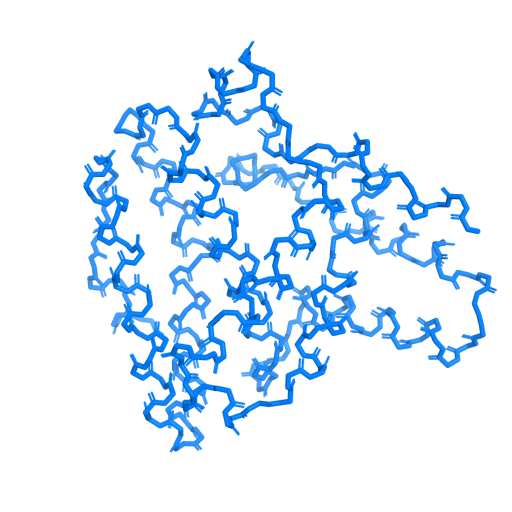.00 86.88 87 VAL A N 1
ATOM 668 C CA . VAL A 1 87 ? -2.444 19.348 1.392 1.00 86.88 87 VAL A CA 1
ATOM 669 C C . VAL A 1 87 ? -2.093 18.624 0.091 1.00 86.88 87 VAL A C 1
ATOM 671 O O . VAL A 1 87 ? -2.354 17.428 -0.049 1.00 86.88 87 VAL A O 1
ATOM 674 N N . ASP A 1 88 ? -1.513 19.349 -0.868 1.00 80.00 88 ASP A N 1
ATOM 675 C CA . ASP A 1 88 ? -1.055 18.758 -2.125 1.00 80.00 88 ASP A CA 1
ATOM 676 C C . ASP A 1 88 ? 0.071 17.753 -1.850 1.00 80.00 88 ASP A C 1
ATOM 678 O O . ASP A 1 88 ? 1.051 18.062 -1.175 1.00 80.00 88 ASP A O 1
ATOM 682 N N . SER A 1 89 ? -0.074 16.557 -2.417 1.00 74.00 89 SER A N 1
ATOM 683 C CA . SER A 1 89 ? 0.943 15.504 -2.456 1.00 74.00 89 SER A CA 1
ATOM 684 C C . SER A 1 89 ? 2.293 15.947 -3.032 1.00 74.00 89 SER A C 1
ATOM 686 O O . SER A 1 89 ? 3.288 15.285 -2.795 1.00 74.00 89 SER A O 1
ATOM 688 N N . GLY A 1 90 ? 2.365 17.040 -3.802 1.00 76.06 90 GLY A N 1
ATOM 689 C CA . GLY A 1 90 ? 3.646 17.533 -4.317 1.00 76.06 90 GLY A CA 1
ATOM 690 C C . GLY A 1 90 ? 4.259 16.648 -5.411 1.00 76.06 90 GLY A C 1
ATOM 691 O O . GLY A 1 90 ? 5.460 16.737 -5.670 1.00 76.06 90 GLY A O 1
ATOM 692 N N . LYS A 1 91 ? 3.436 15.851 -6.109 1.00 76.12 91 LYS A N 1
ATOM 693 C CA . LYS A 1 91 ? 3.834 14.851 -7.127 1.00 76.12 91 LYS A CA 1
ATOM 694 C C . LYS A 1 91 ? 4.760 15.373 -8.227 1.00 76.12 91 LYS A C 1
ATOM 696 O O . LYS A 1 91 ? 5.612 14.650 -8.736 1.00 76.12 91 LYS A O 1
ATOM 701 N N . MET A 1 92 ? 4.622 16.645 -8.617 1.00 74.88 92 MET A N 1
ATOM 702 C CA . MET A 1 92 ? 5.543 17.250 -9.592 1.00 74.88 92 MET A CA 1
ATOM 703 C C . MET A 1 92 ? 6.984 17.305 -9.068 1.00 74.88 92 MET A C 1
ATOM 705 O O . MET A 1 92 ? 7.927 17.149 -9.842 1.00 74.88 92 MET A O 1
ATOM 709 N N . GLY A 1 93 ? 7.159 17.517 -7.764 1.00 82.31 93 GLY A N 1
ATOM 710 C CA . GLY A 1 93 ? 8.465 17.498 -7.122 1.00 82.31 93 GLY A CA 1
ATOM 711 C C . GLY A 1 93 ? 9.056 16.091 -7.055 1.00 82.31 93 GLY A C 1
ATOM 712 O O . GLY A 1 93 ? 10.223 15.926 -7.402 1.00 82.31 93 GLY A O 1
ATOM 713 N N . GLU A 1 94 ? 8.252 15.080 -6.718 1.00 87.50 94 GLU A N 1
ATOM 714 C CA . GLU A 1 94 ? 8.683 13.673 -6.674 1.00 87.50 94 GLU A CA 1
ATOM 715 C C . GLU A 1 94 ? 9.206 13.193 -8.030 1.00 87.50 94 GLU A C 1
ATOM 717 O O . GLU A 1 94 ? 10.299 12.630 -8.109 1.00 87.50 94 GLU A O 1
ATOM 722 N N . LYS A 1 95 ? 8.508 13.520 -9.127 1.00 87.69 95 LYS A N 1
ATOM 723 C CA . LYS A 1 95 ? 8.977 13.192 -10.481 1.00 87.69 95 LYS A CA 1
ATOM 724 C C . LYS A 1 95 ? 10.363 13.780 -10.775 1.00 87.69 95 LYS A C 1
ATOM 726 O O . LYS A 1 95 ? 11.239 13.086 -11.289 1.00 87.69 95 LYS A O 1
ATOM 731 N N . LEU A 1 96 ? 10.584 15.052 -10.438 1.00 90.75 96 LEU A N 1
ATOM 732 C CA . LEU A 1 96 ? 11.877 15.714 -10.652 1.00 90.75 96 LEU A CA 1
ATOM 733 C C . LEU A 1 96 ? 12.986 15.116 -9.777 1.00 90.75 96 LEU A C 1
ATOM 735 O O . LEU A 1 96 ? 14.153 15.104 -10.176 1.00 90.75 96 LEU A O 1
ATOM 739 N N . VAL A 1 97 ? 12.646 14.646 -8.577 1.00 91.44 97 VAL A N 1
ATOM 740 C CA . VAL A 1 97 ? 13.575 13.926 -7.699 1.00 91.44 97 VAL A CA 1
ATOM 741 C C . VAL A 1 97 ? 13.946 12.591 -8.330 1.00 91.44 97 VAL A C 1
ATOM 743 O O . VAL A 1 97 ? 15.136 12.312 -8.474 1.00 91.44 97 VAL A O 1
ATOM 746 N N . MET A 1 98 ? 12.960 11.827 -8.800 1.00 92.75 98 MET A N 1
ATOM 747 C CA . MET A 1 98 ? 13.184 10.561 -9.493 1.00 92.75 98 MET A CA 1
ATOM 748 C C . MET A 1 98 ? 14.121 10.728 -10.687 1.00 92.75 98 MET A C 1
ATOM 750 O O . MET A 1 98 ? 15.151 10.058 -10.749 1.00 92.75 98 MET A O 1
ATOM 754 N N . GLU A 1 99 ? 13.852 11.690 -11.575 1.00 93.12 99 GLU A N 1
ATOM 755 C CA . GLU A 1 99 ? 14.706 11.991 -12.733 1.00 93.12 99 GLU A CA 1
ATOM 756 C C . GLU A 1 99 ? 16.162 12.294 -12.337 1.00 93.12 99 GLU A C 1
ATOM 758 O O . GLU A 1 99 ? 17.100 11.873 -13.023 1.00 93.12 99 GLU A O 1
ATOM 763 N N . LYS A 1 100 ? 16.381 12.984 -11.209 1.00 92.62 100 LYS A N 1
ATOM 764 C CA . LYS A 1 100 ? 17.728 13.255 -10.681 1.00 92.62 100 LYS A CA 1
ATOM 765 C C . LYS A 1 100 ? 18.399 11.996 -10.136 1.00 92.62 100 LYS A C 1
ATOM 767 O O . LYS A 1 100 ? 19.585 11.803 -10.407 1.00 92.62 100 LYS A O 1
ATOM 772 N N . LEU A 1 101 ? 17.670 11.156 -9.396 1.00 90.56 101 LEU A N 1
ATOM 773 C CA . LEU A 1 101 ? 18.198 9.926 -8.793 1.00 90.56 101 LEU A CA 1
ATOM 774 C C . LEU A 1 101 ? 18.724 8.956 -9.852 1.00 90.56 101 LEU A C 1
ATOM 776 O O . LEU A 1 101 ? 19.793 8.369 -9.682 1.00 90.56 101 LEU A O 1
ATOM 780 N N . VAL A 1 102 ? 18.011 8.834 -10.972 1.00 93.56 102 VAL A N 1
ATOM 781 C CA . VAL A 1 102 ? 18.342 7.864 -12.023 1.00 93.56 102 VAL A CA 1
ATOM 782 C C . VAL A 1 102 ? 19.254 8.422 -13.122 1.00 93.56 102 VAL A C 1
ATOM 784 O O . VAL A 1 102 ? 19.699 7.671 -13.989 1.00 93.56 102 VAL A O 1
ATOM 787 N N . LYS A 1 103 ? 19.587 9.722 -13.098 1.00 93.06 103 LYS A N 1
ATOM 788 C CA . LYS A 1 103 ? 20.344 10.414 -14.164 1.00 93.06 103 LYS A CA 1
ATOM 789 C C . LYS A 1 103 ? 21.680 9.747 -14.520 1.00 93.06 103 LYS A C 1
ATOM 791 O O . LYS A 1 103 ? 22.110 9.824 -15.667 1.00 93.06 103 LYS A O 1
ATOM 796 N N . GLY A 1 104 ? 22.345 9.128 -13.543 1.00 90.81 104 GLY A N 1
ATOM 797 C CA . GLY A 1 104 ? 23.639 8.460 -13.721 1.00 90.81 104 GLY A CA 1
ATOM 798 C C . GLY A 1 104 ? 23.562 6.994 -14.156 1.00 90.81 104 GLY A C 1
ATOM 799 O O . GLY A 1 104 ? 24.607 6.368 -14.323 1.00 90.81 104 GLY A O 1
ATOM 800 N N . LEU A 1 105 ? 22.360 6.429 -14.299 1.00 93.69 105 LEU A N 1
ATOM 801 C CA . LEU A 1 105 ? 22.168 5.031 -14.676 1.00 93.69 105 LEU A CA 1
ATOM 802 C C . LEU A 1 105 ? 22.182 4.853 -16.204 1.00 93.69 105 LEU A C 1
ATOM 804 O O . LEU A 1 105 ? 21.822 5.780 -16.937 1.00 93.69 105 LEU A O 1
ATOM 808 N N . PRO A 1 106 ? 22.548 3.658 -16.710 1.00 96.75 106 PRO A N 1
ATOM 809 C CA . PRO A 1 106 ? 22.333 3.313 -18.111 1.00 96.75 106 PRO A CA 1
ATOM 810 C C . PRO A 1 106 ? 20.868 3.519 -18.518 1.00 96.75 106 PRO A C 1
ATOM 812 O O . PRO A 1 106 ? 19.967 3.209 -17.738 1.00 96.75 106 PRO A O 1
ATOM 815 N N . ASN A 1 107 ? 20.639 3.995 -19.750 1.00 96.00 107 ASN A N 1
ATOM 816 C CA . ASN A 1 107 ? 19.308 4.382 -20.242 1.00 96.00 107 ASN A CA 1
ATOM 817 C C . ASN A 1 107 ? 18.242 3.307 -19.989 1.00 96.00 107 ASN A C 1
ATOM 819 O O . ASN A 1 107 ? 17.171 3.633 -19.505 1.00 96.00 107 ASN A O 1
ATOM 823 N N . VAL A 1 108 ? 18.564 2.031 -20.223 1.00 96.44 108 VAL A N 1
ATOM 824 C CA . VAL A 1 108 ? 17.626 0.915 -20.017 1.00 96.44 108 VAL A CA 1
ATOM 825 C C . VAL A 1 108 ? 17.089 0.874 -18.581 1.00 96.44 108 VAL A C 1
ATOM 827 O O . VAL A 1 108 ? 15.883 0.795 -18.384 1.00 96.44 108 VAL A O 1
ATOM 830 N N . PHE A 1 109 ? 17.961 0.988 -17.574 1.00 94.69 109 PHE A N 1
ATOM 831 C CA . PHE A 1 109 ? 17.542 0.977 -16.167 1.00 94.69 109 PHE A CA 1
ATOM 832 C C . PHE A 1 109 ? 16.852 2.274 -15.763 1.00 94.69 109 PHE A C 1
ATOM 834 O O . PHE A 1 109 ? 15.863 2.250 -15.037 1.00 94.69 109 PHE A O 1
ATOM 841 N N . ARG A 1 110 ? 17.364 3.411 -16.245 1.00 94.81 110 ARG A N 1
ATOM 842 C CA . ARG A 1 110 ? 16.773 4.725 -15.990 1.00 94.81 110 ARG A CA 1
ATOM 843 C C . ARG A 1 110 ? 15.322 4.772 -16.461 1.00 94.81 110 ARG A C 1
ATOM 845 O O . ARG A 1 110 ? 14.439 5.158 -15.702 1.00 94.81 110 ARG A O 1
ATOM 852 N N . ASP A 1 111 ? 15.098 4.385 -17.710 1.00 96.06 111 ASP A N 1
ATOM 853 C CA . ASP A 1 111 ? 13.799 4.480 -18.358 1.00 96.06 111 ASP A CA 1
ATOM 854 C C . ASP A 1 111 ? 12.818 3.469 -17.734 1.00 96.06 111 ASP A C 1
ATOM 856 O O . ASP A 1 111 ? 11.651 3.802 -17.537 1.00 96.06 111 ASP A O 1
ATOM 860 N N . GLN A 1 112 ? 13.302 2.287 -17.324 1.00 95.50 112 GLN A N 1
ATOM 861 C CA . GLN A 1 112 ? 12.504 1.306 -16.582 1.00 95.50 112 GLN A CA 1
ATOM 862 C C . GLN A 1 112 ? 12.060 1.837 -15.208 1.00 95.50 112 GLN A C 1
ATOM 864 O O . GLN A 1 112 ? 10.869 1.833 -14.927 1.00 95.50 112 GLN A O 1
ATOM 869 N N . ILE A 1 113 ? 12.971 2.375 -14.389 1.00 95.19 113 ILE A N 1
ATOM 870 C CA . ILE A 1 113 ? 12.632 2.904 -13.052 1.00 95.19 113 ILE A CA 1
ATOM 871 C C . ILE A 1 113 ? 11.631 4.064 -13.143 1.00 95.19 113 ILE A C 1
ATOM 873 O O . ILE A 1 113 ? 10.680 4.131 -12.365 1.00 95.19 113 ILE A O 1
ATOM 877 N N . LEU A 1 114 ? 11.824 4.983 -14.097 1.00 95.06 114 LEU A N 1
ATOM 878 C CA . LEU A 1 114 ? 10.893 6.099 -14.300 1.00 95.06 114 LEU A CA 1
ATOM 879 C C . LEU A 1 114 ? 9.515 5.610 -14.749 1.00 95.06 114 LEU A C 1
ATOM 881 O O . LEU A 1 114 ? 8.503 6.128 -14.278 1.00 95.06 114 LEU A O 1
ATOM 885 N N . LYS A 1 115 ? 9.474 4.603 -15.629 1.00 95.38 115 LYS A N 1
ATOM 886 C CA . LYS A 1 115 ? 8.228 3.960 -16.046 1.00 95.38 115 LYS A CA 1
ATOM 887 C C . LYS A 1 115 ? 7.538 3.269 -14.871 1.00 95.38 115 LYS A C 1
ATOM 889 O O . LYS A 1 115 ? 6.330 3.400 -14.735 1.00 95.38 115 LYS A O 1
ATOM 894 N 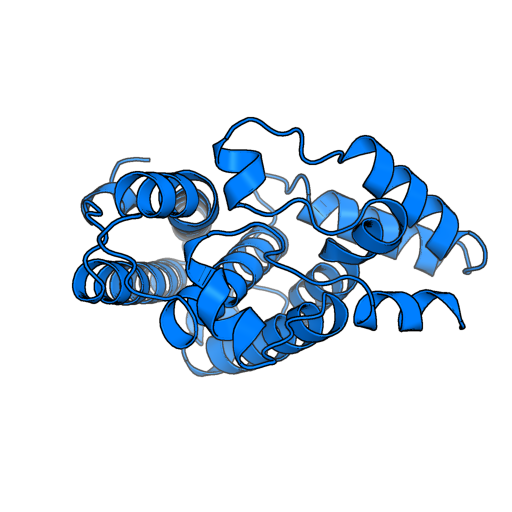N . ASP A 1 116 ? 8.280 2.580 -14.015 1.00 96.06 116 ASP A N 1
ATOM 895 C CA . ASP A 1 116 ? 7.731 1.872 -12.855 1.00 96.06 116 ASP A CA 1
ATOM 896 C C . ASP A 1 116 ? 7.107 2.826 -11.848 1.00 96.06 116 ASP A C 1
ATOM 898 O O . ASP A 1 116 ? 5.960 2.640 -11.449 1.00 96.06 116 ASP A O 1
ATOM 902 N N . HIS A 1 117 ? 7.820 3.900 -11.519 1.00 94.44 117 HIS A N 1
ATOM 903 C CA . HIS A 1 117 ? 7.286 4.955 -10.669 1.00 94.44 117 HIS A CA 1
ATOM 904 C C . HIS A 1 117 ? 6.027 5.591 -11.283 1.00 94.44 117 HIS A C 1
ATOM 906 O O . HIS A 1 117 ? 5.016 5.751 -10.604 1.00 94.44 117 HIS A O 1
ATOM 912 N N . GLN A 1 118 ? 6.035 5.881 -12.589 1.00 94.38 118 GLN A N 1
ATOM 913 C CA . GLN A 1 118 ? 4.861 6.430 -13.270 1.00 94.38 118 GLN A CA 1
ATOM 914 C C . GLN A 1 118 ? 3.668 5.459 -13.278 1.00 94.38 118 GLN A C 1
ATOM 916 O O . GLN A 1 118 ? 2.543 5.893 -13.032 1.00 94.38 118 GLN A O 1
ATOM 921 N N . ASN A 1 119 ? 3.898 4.170 -13.545 1.00 94.81 119 ASN A N 1
ATOM 922 C CA . ASN A 1 119 ? 2.862 3.136 -13.523 1.00 94.81 119 ASN A CA 1
ATOM 923 C C . ASN A 1 119 ? 2.263 2.967 -12.121 1.00 94.81 119 ASN A C 1
ATOM 925 O O . ASN A 1 119 ? 1.064 2.739 -11.998 1.00 94.81 119 ASN A O 1
ATOM 929 N N . PHE A 1 120 ? 3.066 3.093 -11.064 1.00 95.75 120 PHE A N 1
ATOM 930 C CA . PHE A 1 120 ? 2.549 3.063 -9.698 1.00 95.75 120 PHE A CA 1
ATOM 931 C C . PHE A 1 120 ? 1.684 4.294 -9.385 1.00 95.75 120 PHE A C 1
ATOM 933 O O . PHE A 1 120 ? 0.598 4.174 -8.814 1.00 95.75 120 PHE A O 1
ATOM 940 N N . GLU A 1 121 ? 2.136 5.487 -9.774 1.00 91.62 121 GLU A N 1
ATOM 941 C CA . GLU A 1 121 ? 1.432 6.738 -9.476 1.00 91.62 121 GLU A CA 1
ATOM 942 C C . GLU A 1 121 ? 0.115 6.889 -10.244 1.00 91.62 121 GLU A C 1
ATOM 944 O O . GLU A 1 121 ? -0.891 7.366 -9.702 1.00 91.62 121 GLU A O 1
ATOM 949 N N . LEU A 1 122 ? 0.131 6.486 -11.514 1.00 90.81 122 LEU A N 1
ATOM 950 C CA . LEU A 1 122 ? -0.966 6.612 -12.467 1.00 90.81 122 LEU A CA 1
ATOM 951 C C . LEU A 1 122 ? -1.137 5.284 -13.219 1.00 90.81 122 LEU A C 1
ATOM 953 O O . LEU A 1 122 ? -0.825 5.218 -14.412 1.00 90.81 122 LEU A O 1
ATOM 957 N N . PRO A 1 123 ? -1.607 4.221 -12.538 1.00 90.56 123 PRO A N 1
ATOM 958 C CA . PRO A 1 123 ? -1.786 2.932 -13.183 1.00 90.56 123 PRO A CA 1
ATOM 959 C C . PRO A 1 123 ? -2.845 3.044 -14.267 1.00 90.56 123 PRO A C 1
ATOM 961 O O . PRO A 1 123 ? -3.855 3.736 -14.095 1.00 90.56 123 PRO A O 1
ATOM 964 N N . SER A 1 124 ? -2.630 2.335 -15.371 1.00 91.06 124 SER A N 1
ATOM 965 C CA . SER A 1 124 ? -3.729 2.080 -16.284 1.00 91.06 124 SER A CA 1
ATOM 966 C C . SER A 1 124 ? -4.756 1.182 -15.597 1.00 91.06 124 SER A C 1
ATOM 968 O O . SER A 1 124 ? -4.449 0.391 -14.702 1.00 91.06 124 SER A O 1
ATOM 970 N N . ASP A 1 125 ? -6.000 1.314 -16.036 1.00 87.81 125 ASP A N 1
ATOM 971 C CA . ASP A 1 125 ? -7.138 0.569 -15.502 1.00 87.81 125 ASP A CA 1
ATOM 972 C C . ASP A 1 125 ? -6.981 -0.956 -15.605 1.00 87.81 125 ASP A C 1
ATOM 974 O O . ASP A 1 125 ? -7.687 -1.699 -14.929 1.00 87.81 125 ASP A O 1
ATOM 978 N N . ASP A 1 126 ? -6.059 -1.412 -16.446 1.00 90.69 126 ASP A N 1
ATOM 979 C CA . ASP A 1 126 ? -5.802 -2.796 -16.804 1.00 90.69 126 ASP A CA 1
ATOM 980 C C . ASP A 1 126 ? -4.434 -3.316 -16.289 1.00 90.69 126 ASP A C 1
ATOM 982 O O . ASP A 1 126 ? -4.107 -4.485 -16.498 1.00 90.69 126 ASP A O 1
ATOM 986 N N . ASP A 1 127 ? -3.641 -2.500 -15.586 1.00 96.12 127 ASP A N 1
ATOM 987 C CA . ASP A 1 127 ? -2.373 -2.918 -14.960 1.00 96.12 127 ASP A CA 1
ATOM 988 C C . ASP A 1 127 ? -2.657 -3.536 -13.575 1.00 96.12 127 ASP A C 1
ATOM 990 O O . ASP A 1 127 ? -2.770 -2.831 -12.566 1.00 96.12 127 ASP A O 1
ATOM 994 N N . LEU A 1 128 ? -2.850 -4.863 -13.533 1.00 97.50 128 LEU A N 1
ATOM 995 C CA . LEU A 1 128 ? -3.161 -5.600 -12.299 1.00 97.50 128 LEU A CA 1
ATOM 996 C C . LEU A 1 128 ? -2.011 -5.511 -11.292 1.00 97.50 128 LEU A C 1
ATOM 998 O O . LEU A 1 128 ? -2.248 -5.317 -10.101 1.00 97.50 128 LEU A O 1
ATOM 1002 N N . GLU A 1 129 ? -0.770 -5.612 -11.760 1.00 98.44 129 GLU A N 1
ATOM 1003 C CA . GLU A 1 129 ? 0.428 -5.549 -10.933 1.00 98.44 129 GLU A CA 1
ATOM 1004 C C . GLU A 1 129 ? 0.549 -4.198 -10.224 1.00 98.44 129 GLU A C 1
ATOM 1006 O O . GLU A 1 129 ? 0.833 -4.155 -9.025 1.00 98.44 129 GLU A O 1
ATOM 1011 N N . ALA A 1 130 ? 0.269 -3.094 -10.921 1.00 98.19 130 ALA A N 1
ATOM 1012 C CA . ALA A 1 130 ? 0.242 -1.773 -10.304 1.00 98.19 130 ALA A CA 1
ATOM 1013 C C . ALA A 1 130 ? -0.927 -1.591 -9.338 1.00 98.19 130 ALA A C 1
ATOM 1015 O O . ALA A 1 130 ? -0.753 -0.993 -8.273 1.00 98.19 130 ALA A O 1
ATOM 1016 N N . GLN A 1 131 ? -2.103 -2.142 -9.638 1.00 97.94 131 GLN A N 1
ATOM 1017 C CA . GLN A 1 131 ? -3.224 -2.121 -8.696 1.00 97.94 131 GLN A CA 1
ATOM 1018 C C . GLN A 1 131 ? -2.908 -2.900 -7.411 1.00 97.94 131 GLN A C 1
ATOM 1020 O O . GLN A 1 131 ? -3.163 -2.390 -6.316 1.00 97.94 131 GLN A O 1
ATOM 1025 N N . ILE A 1 132 ? -2.282 -4.075 -7.524 1.00 98.25 132 ILE A N 1
ATOM 1026 C CA . ILE A 1 132 ? -1.821 -4.869 -6.378 1.00 98.25 132 ILE A CA 1
ATOM 1027 C C . ILE A 1 132 ? -0.741 -4.123 -5.602 1.00 98.25 132 ILE A C 1
ATOM 1029 O O . ILE A 1 132 ? -0.875 -3.983 -4.390 1.00 98.25 132 ILE A O 1
ATOM 1033 N N . ALA A 1 133 ? 0.291 -3.592 -6.264 1.00 98.56 133 ALA A N 1
ATOM 1034 C CA . ALA A 1 133 ? 1.359 -2.850 -5.592 1.00 98.56 133 ALA A CA 1
ATOM 1035 C C . ALA A 1 133 ? 0.794 -1.684 -4.761 1.00 98.56 133 ALA A C 1
ATOM 1037 O O . ALA A 1 133 ? 1.160 -1.496 -3.602 1.00 98.56 133 ALA A O 1
ATOM 1038 N N . ARG A 1 134 ? -0.174 -0.941 -5.310 1.00 97.88 134 ARG A N 1
ATOM 1039 C CA . ARG A 1 134 ? -0.833 0.166 -4.601 1.00 97.88 134 ARG A CA 1
ATOM 1040 C C . ARG A 1 134 ? -1.756 -0.292 -3.476 1.00 97.88 134 ARG A C 1
ATOM 1042 O O . ARG A 1 134 ? -1.973 0.488 -2.544 1.00 97.88 134 ARG A O 1
ATOM 1049 N N . LEU A 1 135 ? -2.349 -1.484 -3.577 1.00 97.88 135 LEU A N 1
ATOM 1050 C CA . LEU A 1 135 ? -3.111 -2.095 -2.488 1.00 97.88 135 LEU A CA 1
ATOM 1051 C C . LEU A 1 135 ? -2.167 -2.521 -1.358 1.00 97.88 135 LEU A C 1
ATOM 1053 O O . LEU A 1 135 ? -2.437 -2.192 -0.208 1.00 97.88 135 LEU A O 1
ATOM 1057 N N . VAL A 1 136 ? -1.049 -3.177 -1.686 1.00 98.50 136 VAL A N 1
ATOM 1058 C CA . VAL A 1 136 ? -0.002 -3.592 -0.736 1.00 98.50 136 VAL A CA 1
ATOM 1059 C C . VAL A 1 136 ? 0.543 -2.392 0.034 1.00 98.50 136 VAL A C 1
ATOM 1061 O O . VAL A 1 136 ? 0.577 -2.443 1.260 1.00 98.50 136 VAL A O 1
ATOM 1064 N N . ASP A 1 137 ? 0.884 -1.295 -0.648 1.00 98.19 137 ASP A N 1
ATOM 1065 C CA . ASP A 1 137 ? 1.304 -0.039 -0.006 1.00 98.19 137 ASP A CA 1
ATOM 1066 C C . ASP A 1 137 ? 0.273 0.451 1.031 1.00 98.19 137 ASP A C 1
ATOM 1068 O O . ASP A 1 137 ? 0.610 0.785 2.170 1.00 98.19 137 ASP A O 1
ATOM 1072 N N . SER A 1 138 ? -1.015 0.412 0.680 1.00 97.56 138 SER A N 1
ATOM 1073 C CA . SER A 1 138 ? -2.084 0.854 1.584 1.00 97.56 138 SER A CA 1
ATOM 1074 C C . SER A 1 138 ? -2.311 -0.093 2.753 1.00 97.56 138 SER A C 1
ATOM 1076 O O . SER A 1 138 ? -2.476 0.376 3.874 1.00 97.56 138 SER A O 1
ATOM 1078 N N . VAL A 1 139 ? -2.267 -1.408 2.529 1.00 98.19 139 VAL A N 1
ATOM 1079 C CA . VAL A 1 139 ? -2.342 -2.394 3.615 1.00 98.19 139 VAL A CA 1
ATOM 1080 C C . VAL A 1 139 ? -1.148 -2.234 4.554 1.00 98.19 139 VAL A C 1
ATOM 1082 O O . VAL A 1 139 ? -1.344 -2.232 5.764 1.00 98.19 139 VAL A O 1
ATOM 1085 N N . SER A 1 140 ? 0.064 -2.032 4.028 1.00 97.94 140 SER A N 1
ATOM 1086 C CA . SER A 1 140 ? 1.272 -1.792 4.829 1.00 97.94 140 SER A CA 1
ATOM 1087 C C . SER A 1 140 ? 1.108 -0.567 5.735 1.00 97.94 140 SER A C 1
ATOM 1089 O O . SER A 1 140 ? 1.214 -0.672 6.960 1.00 97.94 140 SER A O 1
ATOM 1091 N N . GLY A 1 141 ? 0.743 0.584 5.158 1.00 96.44 141 GLY A N 1
ATOM 1092 C CA . GLY A 1 141 ? 0.529 1.812 5.925 1.00 96.44 141 GLY A CA 1
ATOM 1093 C C . GLY A 1 141 ? -0.577 1.673 6.973 1.00 96.44 141 GLY A C 1
ATOM 1094 O O . GLY A 1 141 ? -0.420 2.102 8.117 1.00 96.44 141 GLY A O 1
ATOM 1095 N N . ASN A 1 142 ? -1.676 1.015 6.619 1.00 96.69 142 ASN A N 1
ATOM 1096 C CA . ASN A 1 142 ? -2.765 0.779 7.551 1.00 96.69 142 ASN A CA 1
ATOM 1097 C C . ASN A 1 142 ? -2.390 -0.195 8.682 1.00 96.69 142 ASN A C 1
ATOM 1099 O O . ASN A 1 142 ? -2.793 0.021 9.821 1.00 96.69 142 ASN A O 1
ATOM 1103 N N . LEU A 1 143 ? -1.605 -1.245 8.409 1.00 96.69 143 LEU A N 1
ATOM 1104 C CA . LEU A 1 143 ? -1.127 -2.169 9.444 1.00 96.69 143 LEU A CA 1
ATOM 1105 C C . LEU A 1 143 ? -0.281 -1.435 10.485 1.00 96.69 143 LEU A C 1
ATOM 1107 O O . LEU A 1 143 ? -0.437 -1.687 11.678 1.00 96.69 143 LEU A O 1
ATOM 1111 N N . VAL A 1 144 ? 0.556 -0.481 10.066 1.00 96.56 144 VAL A N 1
ATOM 1112 C CA . VAL A 1 144 ? 1.286 0.385 11.003 1.00 96.56 144 VAL A CA 1
ATOM 1113 C C . VAL A 1 144 ? 0.315 1.159 11.895 1.00 96.56 144 VAL A C 1
ATOM 1115 O O . VAL A 1 144 ? 0.486 1.160 13.111 1.00 96.56 144 VAL A O 1
ATOM 1118 N N . VAL A 1 145 ? -0.730 1.763 11.327 1.00 96.31 145 VAL A N 1
ATOM 1119 C CA . VAL A 1 145 ? -1.744 2.505 12.096 1.00 96.31 145 VAL A CA 1
ATOM 1120 C C . VAL A 1 145 ? -2.537 1.589 13.032 1.00 96.31 145 VAL A C 1
ATOM 1122 O O . VAL A 1 145 ? -2.780 1.951 14.177 1.00 96.31 145 VAL A O 1
ATOM 1125 N N . LEU A 1 146 ? -2.905 0.383 12.606 1.00 96.06 146 LEU A N 1
ATOM 1126 C CA . LEU A 1 146 ? -3.593 -0.581 13.467 1.00 96.06 146 LEU A CA 1
ATOM 1127 C C . LEU A 1 146 ? -2.695 -1.067 14.612 1.00 96.06 146 LEU A C 1
ATOM 1129 O O . LEU A 1 146 ? -3.165 -1.238 15.730 1.00 96.06 146 LEU A O 1
ATOM 1133 N N . LEU A 1 147 ? -1.401 -1.274 14.377 1.00 95.06 147 LEU A N 1
ATOM 1134 C CA . LEU A 1 147 ? -0.490 -1.806 15.396 1.00 95.06 147 LEU A CA 1
ATOM 1135 C C . LEU A 1 147 ? 0.064 -0.737 16.340 1.00 95.06 147 LEU A C 1
ATOM 1137 O O . LEU A 1 147 ? 0.365 -1.037 17.495 1.00 95.06 147 LEU A O 1
ATOM 1141 N N . ARG A 1 148 ? 0.265 0.481 15.836 1.00 95.38 148 ARG A N 1
ATOM 1142 C CA . ARG A 1 148 ? 0.991 1.557 16.528 1.00 95.38 148 ARG A CA 1
ATOM 1143 C C . ARG A 1 148 ? 0.171 2.814 16.727 1.00 95.38 148 ARG A C 1
ATOM 1145 O O . ARG A 1 148 ? 0.595 3.663 17.498 1.00 95.38 148 ARG A O 1
ATOM 1152 N N . GLY A 1 149 ? -0.946 2.948 16.025 1.00 92.06 149 GLY A N 1
ATOM 1153 C CA . GLY A 1 149 ? -1.830 4.075 16.224 1.00 92.06 149 GLY A CA 1
ATOM 1154 C C . GLY A 1 149 ? -2.389 4.068 17.638 1.00 92.06 149 GLY A C 1
ATOM 1155 O O . GLY A 1 149 ? -2.594 3.009 18.239 1.00 92.06 149 GLY A O 1
ATOM 1156 N N . ASP A 1 150 ? -2.644 5.264 18.137 1.00 87.19 150 ASP A N 1
ATOM 1157 C CA . ASP A 1 150 ? -3.239 5.522 19.438 1.00 87.19 150 ASP A CA 1
ATOM 1158 C C . ASP A 1 150 ? -4.713 5.080 19.436 1.00 87.19 150 ASP A C 1
ATOM 1160 O O . ASP A 1 150 ? -5.171 4.320 18.569 1.00 87.19 150 ASP A O 1
ATOM 1164 N N . ASP A 1 151 ? -5.491 5.538 20.414 1.00 89.56 151 ASP A N 1
ATOM 1165 C CA . ASP A 1 151 ? -6.944 5.411 20.338 1.00 89.56 151 ASP A CA 1
ATOM 1166 C C . ASP A 1 151 ? -7.436 6.051 19.024 1.00 89.56 151 ASP A C 1
ATOM 1168 O O . ASP A 1 151 ? -7.314 7.263 18.827 1.00 89.56 151 ASP A O 1
ATOM 1172 N N . LEU A 1 152 ? -7.922 5.221 18.092 1.00 93.81 152 LEU A N 1
ATOM 1173 C CA . LEU A 1 152 ? -8.362 5.659 16.766 1.00 93.81 152 LEU A CA 1
ATOM 1174 C C . LEU A 1 152 ? -9.794 6.198 16.799 1.00 93.81 152 LEU A C 1
ATOM 1176 O O . LEU A 1 152 ? -10.173 6.932 15.886 1.00 93.81 152 LEU A O 1
ATOM 1180 N N . ALA A 1 153 ? -10.577 5.888 17.839 1.00 95.44 153 ALA A N 1
ATOM 1181 C CA . ALA A 1 153 ? -11.980 6.280 17.922 1.00 95.44 153 ALA A CA 1
ATOM 1182 C C . ALA A 1 153 ? -12.191 7.810 17.856 1.00 95.44 153 ALA A C 1
ATOM 1184 O O . ALA A 1 153 ? -13.041 8.255 17.078 1.00 95.44 153 ALA A O 1
ATOM 1185 N N . PRO A 1 154 ? -11.388 8.656 18.540 1.00 96.06 154 PRO A N 1
ATOM 1186 C CA . PRO A 1 154 ? -11.459 10.113 18.392 1.00 96.06 154 PRO A CA 1
ATOM 1187 C C . PRO A 1 154 ? -11.146 10.618 16.975 1.00 96.06 154 PRO A C 1
ATOM 1189 O O . PRO A 1 154 ? -11.520 11.734 16.622 1.00 96.06 154 PRO A O 1
ATOM 1192 N N . TYR A 1 155 ? -10.466 9.808 16.161 1.00 95.25 155 TYR A N 1
ATOM 1193 C CA . TYR A 1 155 ? -10.052 10.128 14.794 1.00 95.25 155 TYR A CA 1
ATOM 1194 C C . TYR A 1 155 ? -10.863 9.365 13.739 1.00 95.25 155 TYR A C 1
ATOM 1196 O O . TYR A 1 155 ? -10.465 9.315 12.574 1.00 95.25 155 TYR A O 1
ATOM 1204 N N . SER A 1 156 ? -12.004 8.792 14.130 1.00 95.06 156 SER A N 1
ATOM 1205 C CA . SER A 1 156 ? -12.842 7.938 13.287 1.00 95.06 156 SER A CA 1
ATOM 1206 C C . SER A 1 156 ? -13.166 8.567 11.924 1.00 95.06 156 SER A C 1
ATOM 1208 O O . SER A 1 156 ? -12.899 7.962 10.889 1.00 95.06 156 SER A O 1
ATOM 1210 N N . GLU A 1 157 ? -13.629 9.822 11.891 1.00 94.62 157 GLU A N 1
ATOM 1211 C CA . GLU A 1 157 ? -14.007 10.499 10.640 1.00 94.62 157 GLU A CA 1
ATOM 1212 C C . GLU A 1 157 ? -12.832 10.613 9.654 1.00 94.62 157 GLU A C 1
ATOM 1214 O O . GLU A 1 157 ? -12.951 10.276 8.472 1.00 94.62 157 GLU A O 1
ATOM 1219 N N . ILE A 1 158 ? -11.669 11.069 10.134 1.00 94.81 158 ILE A N 1
ATOM 1220 C CA . ILE A 1 158 ? -10.496 11.255 9.276 1.00 94.81 158 ILE A CA 1
ATOM 1221 C C . ILE A 1 158 ? -9.887 9.910 8.865 1.00 94.81 158 ILE A C 1
ATOM 1223 O O . ILE A 1 158 ? -9.473 9.763 7.716 1.00 94.81 158 ILE A O 1
ATOM 1227 N N . ALA A 1 159 ? -9.885 8.914 9.754 1.00 94.81 159 ALA A N 1
ATOM 1228 C CA . ALA A 1 159 ? -9.431 7.563 9.445 1.00 94.81 159 ALA A CA 1
ATOM 1229 C C . ALA A 1 159 ? -10.329 6.907 8.384 1.00 94.81 159 ALA A C 1
ATOM 1231 O O . ALA A 1 159 ? -9.820 6.412 7.378 1.00 94.81 159 ALA A O 1
ATOM 1232 N N . ALA A 1 160 ? -11.655 6.996 8.531 1.00 94.38 160 ALA A N 1
ATOM 1233 C CA . ALA A 1 160 ? -12.615 6.509 7.543 1.00 94.38 160 ALA A CA 1
ATOM 1234 C C . ALA A 1 160 ? -12.443 7.212 6.186 1.00 94.38 160 ALA A C 1
ATOM 1236 O O . ALA A 1 160 ? -12.449 6.560 5.139 1.00 94.38 160 ALA A O 1
ATOM 1237 N N . LYS A 1 161 ? -12.203 8.531 6.184 1.00 93.44 161 LYS A N 1
ATOM 1238 C CA . LYS A 1 161 ? -11.893 9.291 4.963 1.00 93.44 161 LYS A CA 1
ATOM 1239 C C . LYS A 1 161 ? -10.613 8.796 4.283 1.00 93.44 161 LYS A C 1
ATOM 1241 O O . LYS A 1 161 ? -10.617 8.590 3.068 1.00 93.44 161 LYS A O 1
ATOM 1246 N N . ILE A 1 162 ? -9.532 8.595 5.040 1.00 94.56 162 ILE A N 1
ATOM 1247 C CA . ILE A 1 162 ? -8.259 8.070 4.518 1.00 94.56 162 ILE A CA 1
ATOM 1248 C C . ILE A 1 162 ? -8.469 6.675 3.923 1.00 94.56 162 ILE A C 1
ATOM 1250 O O . ILE A 1 162 ? -8.102 6.449 2.770 1.00 94.56 162 ILE A O 1
ATOM 1254 N N . LEU A 1 163 ? -9.121 5.772 4.657 1.00 95.06 163 LEU A N 1
ATOM 1255 C CA . LEU A 1 163 ? -9.403 4.409 4.204 1.00 95.06 163 LEU A CA 1
ATOM 1256 C C . LEU A 1 163 ? -10.269 4.397 2.944 1.00 95.06 163 LEU A C 1
ATOM 1258 O O . LEU A 1 163 ? -9.958 3.680 1.994 1.00 95.06 163 LEU A O 1
ATOM 1262 N N . GLY A 1 164 ? -11.298 5.242 2.879 1.00 92.88 164 GLY A N 1
ATOM 1263 C CA . GLY A 1 164 ? -12.141 5.394 1.695 1.00 92.88 164 GLY A CA 1
ATOM 1264 C C . GLY A 1 164 ? -11.365 5.833 0.451 1.00 92.88 164 GLY A C 1
ATOM 1265 O O . GLY A 1 164 ? -11.587 5.304 -0.639 1.00 92.88 164 GLY A O 1
ATOM 1266 N N . LEU A 1 165 ? -10.440 6.785 0.606 1.00 88.94 165 LEU A N 1
ATOM 1267 C CA . LEU A 1 165 ? -9.649 7.328 -0.501 1.00 88.94 165 LEU A CA 1
ATOM 1268 C C . LEU A 1 165 ? -8.509 6.406 -0.935 1.00 88.94 165 LEU A C 1
ATOM 1270 O O . LEU A 1 165 ? -8.230 6.314 -2.131 1.00 88.94 165 LEU A O 1
ATOM 1274 N N . ARG A 1 166 ? -7.832 5.767 0.022 1.00 90.62 166 ARG A N 1
ATOM 1275 C CA . ARG A 1 166 ? -6.542 5.104 -0.200 1.00 90.62 166 ARG A CA 1
ATOM 1276 C C . ARG A 1 166 ? -6.622 3.585 -0.202 1.00 90.62 166 ARG A C 1
ATOM 1278 O O . ARG A 1 166 ? -5.773 2.983 -0.840 1.00 90.62 166 ARG A O 1
ATOM 1285 N N . PHE A 1 167 ? -7.615 2.983 0.447 1.00 95.69 167 PHE A N 1
ATOM 1286 C CA . PHE A 1 167 ? -7.713 1.530 0.592 1.00 95.69 167 PHE A CA 1
ATOM 1287 C C . PHE A 1 167 ? -8.958 0.956 -0.090 1.00 95.69 167 PHE A C 1
ATOM 1289 O O . PHE A 1 167 ? -8.830 0.207 -1.054 1.00 95.69 167 PHE A O 1
ATOM 1296 N N . ILE A 1 168 ? -10.155 1.361 0.342 1.00 95.31 168 ILE A N 1
ATOM 1297 C CA . ILE A 1 168 ? -11.431 0.793 -0.126 1.00 95.31 168 ILE A CA 1
ATOM 1298 C C . ILE A 1 168 ? -11.598 0.982 -1.636 1.00 95.31 168 ILE A C 1
ATOM 1300 O O . ILE A 1 168 ? -11.949 0.042 -2.343 1.00 95.31 168 ILE A O 1
ATOM 1304 N N . SER A 1 169 ? -11.303 2.182 -2.144 1.00 92.38 169 SER A N 1
ATOM 1305 C CA . SER A 1 169 ? -11.368 2.489 -3.579 1.00 92.38 169 SER A CA 1
ATOM 1306 C C . SER A 1 169 ? -10.435 1.605 -4.415 1.00 92.38 169 SER A C 1
ATOM 1308 O O . SER A 1 169 ? -10.829 1.140 -5.482 1.00 92.38 169 SER A O 1
ATOM 1310 N N . LYS A 1 170 ? -9.215 1.349 -3.926 1.00 94.56 170 LYS A N 1
ATOM 1311 C CA . LYS A 1 170 ? -8.219 0.517 -4.608 1.00 94.56 170 LYS A CA 1
ATOM 1312 C C . LYS A 1 170 ? -8.608 -0.957 -4.578 1.00 94.56 170 LYS A C 1
ATOM 1314 O O . LYS A 1 170 ? -8.534 -1.610 -5.611 1.00 94.56 170 LYS A O 1
ATOM 1319 N N . ALA A 1 171 ? -9.052 -1.456 -3.423 1.00 96.62 171 ALA A N 1
ATOM 1320 C CA . ALA A 1 171 ? -9.510 -2.833 -3.272 1.00 96.62 171 ALA A CA 1
ATOM 1321 C C . ALA A 1 171 ? -10.711 -3.119 -4.183 1.00 96.62 171 ALA A C 1
ATOM 1323 O O . ALA A 1 171 ? -10.662 -4.058 -4.970 1.00 96.62 171 ALA A O 1
ATOM 1324 N N . ALA A 1 172 ? -11.740 -2.262 -4.153 1.00 94.88 172 ALA A N 1
ATOM 1325 C CA . ALA A 1 172 ? -12.910 -2.395 -5.021 1.00 94.88 172 ALA A CA 1
ATOM 1326 C C . ALA A 1 172 ? -12.516 -2.392 -6.506 1.00 94.88 172 ALA A C 1
ATOM 1328 O O . ALA A 1 172 ? -12.957 -3.249 -7.268 1.00 94.88 172 ALA A O 1
ATOM 1329 N N . ARG A 1 173 ? -11.622 -1.481 -6.913 1.00 94.38 173 ARG A N 1
ATOM 1330 C CA . ARG A 1 173 ? -11.160 -1.416 -8.302 1.00 94.38 173 ARG A CA 1
ATOM 1331 C C . ARG A 1 173 ? -10.381 -2.661 -8.734 1.00 94.38 173 ARG A C 1
ATOM 1333 O O . ARG A 1 173 ? -10.590 -3.145 -9.846 1.00 94.38 173 ARG A O 1
ATOM 1340 N N . LEU A 1 174 ? -9.513 -3.184 -7.870 1.00 96.69 174 LEU A N 1
ATOM 1341 C CA . LEU A 1 174 ? -8.771 -4.410 -8.154 1.00 96.69 174 LEU A CA 1
ATOM 1342 C C . LEU A 1 174 ? -9.720 -5.602 -8.299 1.00 96.69 174 LEU A C 1
ATOM 1344 O O . LEU A 1 174 ? -9.607 -6.339 -9.274 1.00 96.69 174 LEU A O 1
ATOM 1348 N N . ILE A 1 175 ? -10.690 -5.746 -7.391 1.00 96.69 175 ILE A N 1
ATOM 1349 C CA . ILE A 1 175 ? -11.716 -6.796 -7.456 1.00 96.69 175 ILE A CA 1
ATOM 1350 C C . ILE A 1 175 ? -12.459 -6.730 -8.793 1.00 96.69 175 ILE A C 1
ATOM 1352 O O . ILE A 1 175 ? -12.512 -7.725 -9.506 1.00 96.69 175 ILE A O 1
ATOM 1356 N N . GLN A 1 176 ? -12.941 -5.550 -9.192 1.00 95.44 176 GLN A N 1
ATOM 1357 C CA . GLN A 1 176 ? -13.608 -5.373 -10.486 1.00 95.44 176 GLN A CA 1
ATOM 1358 C C . GLN A 1 176 ? -12.727 -5.763 -11.670 1.00 95.44 176 GLN A C 1
ATOM 1360 O O . GLN A 1 176 ? -13.199 -6.396 -12.609 1.00 95.44 176 GLN A O 1
ATOM 1365 N N . THR A 1 177 ? -11.453 -5.366 -11.649 1.00 96.56 177 THR A N 1
ATOM 1366 C CA . THR A 1 177 ? -10.518 -5.666 -12.741 1.00 96.56 177 THR A CA 1
ATOM 1367 C C . THR A 1 177 ? -10.239 -7.168 -12.828 1.00 96.56 177 THR A C 1
ATOM 1369 O O . THR A 1 177 ? -10.132 -7.704 -13.929 1.00 96.56 177 THR A O 1
ATOM 1372 N N . LEU A 1 178 ? -10.152 -7.856 -11.685 1.00 97.38 178 LEU A N 1
ATOM 1373 C CA . LEU A 1 178 ? -9.999 -9.310 -11.611 1.00 97.38 178 LEU A CA 1
ATOM 1374 C C . LEU A 1 178 ? -11.255 -10.031 -12.113 1.00 97.38 178 LEU A C 1
ATOM 1376 O O . LEU A 1 178 ? -11.151 -10.884 -12.991 1.00 97.38 178 LEU A O 1
ATOM 1380 N N . GLU A 1 179 ? -12.437 -9.649 -11.627 1.00 96.38 179 GLU A N 1
ATOM 1381 C CA . GLU A 1 179 ? -13.722 -10.223 -12.050 1.00 96.38 179 GLU A CA 1
ATOM 1382 C C . GLU A 1 179 ? -13.969 -10.003 -13.554 1.00 96.38 179 GLU A C 1
ATOM 1384 O O . GLU A 1 179 ? -14.382 -10.921 -14.256 1.00 96.38 179 GLU A O 1
ATOM 1389 N N . ALA A 1 180 ? -13.628 -8.825 -14.091 1.00 95.94 180 ALA A N 1
ATOM 1390 C CA . ALA A 1 180 ? -13.736 -8.524 -15.522 1.00 95.94 180 ALA A CA 1
ATOM 1391 C C . ALA A 1 180 ? -12.768 -9.334 -16.409 1.00 95.94 180 ALA A C 1
ATOM 1393 O O . ALA A 1 180 ? -12.905 -9.327 -17.632 1.00 95.94 180 ALA A O 1
ATOM 1394 N N . ARG A 1 181 ? -11.777 -10.000 -15.806 1.00 96.50 181 ARG A N 1
ATOM 1395 C CA . ARG A 1 181 ? -10.801 -10.884 -16.462 1.00 96.50 181 ARG A CA 1
ATOM 1396 C C . ARG A 1 181 ? -11.026 -12.359 -16.127 1.00 96.50 181 ARG A C 1
ATOM 1398 O O . ARG A 1 181 ? -10.134 -13.170 -16.355 1.00 96.50 181 ARG A O 1
ATOM 1405 N N . ASP A 1 182 ? -12.188 -12.689 -15.568 1.00 97.31 182 ASP A N 1
ATOM 1406 C CA . ASP A 1 182 ? -12.566 -14.031 -15.126 1.00 97.31 182 ASP A CA 1
ATOM 1407 C C . ASP A 1 182 ? -11.679 -14.608 -13.996 1.00 97.31 182 ASP A C 1
ATOM 1409 O O . ASP A 1 182 ? -11.699 -15.810 -13.727 1.00 97.31 182 ASP A O 1
ATOM 1413 N N . TYR A 1 183 ? -10.942 -13.759 -13.267 1.00 97.81 183 TYR A N 1
ATOM 1414 C CA . TYR A 1 183 ? -10.166 -14.133 -12.076 1.00 97.81 183 TYR A CA 1
ATOM 1415 C C . TYR A 1 183 ? -11.003 -14.016 -10.789 1.00 97.81 183 TYR A C 1
ATOM 1417 O O . TYR A 1 183 ? -10.605 -13.358 -9.827 1.00 97.81 183 TYR A O 1
ATOM 1425 N N . PHE A 1 184 ? -12.179 -14.649 -10.761 1.00 97.81 184 PHE A N 1
ATOM 1426 C CA . PHE A 1 184 ? -13.144 -14.513 -9.658 1.00 97.81 184 PHE A CA 1
ATOM 1427 C C . PHE A 1 184 ? -12.575 -14.930 -8.294 1.00 97.81 184 PHE A C 1
ATOM 1429 O O . PHE A 1 184 ? -12.701 -14.179 -7.334 1.00 97.81 184 PHE A O 1
ATOM 1436 N N . GLU A 1 185 ? -11.875 -16.069 -8.213 1.00 98.44 185 GLU A N 1
ATOM 1437 C CA . GLU A 1 185 ? -11.301 -16.546 -6.941 1.00 98.44 185 GLU A CA 1
ATOM 1438 C C . GLU A 1 185 ? -10.241 -15.578 -6.384 1.00 98.44 185 GLU A C 1
ATOM 1440 O O . GLU A 1 185 ? -10.168 -15.357 -5.178 1.00 98.44 185 GLU A O 1
ATOM 1445 N N . ALA A 1 186 ? -9.447 -14.944 -7.256 1.00 98.38 186 ALA A N 1
ATOM 1446 C CA . ALA A 1 186 ? -8.506 -13.900 -6.852 1.00 98.38 186 ALA A CA 1
ATOM 1447 C C . ALA A 1 186 ? -9.237 -12.647 -6.340 1.00 98.38 186 ALA A C 1
ATOM 1449 O O . ALA A 1 186 ? -8.799 -12.017 -5.376 1.00 98.38 186 ALA A O 1
ATOM 1450 N N . GLY A 1 187 ? -10.360 -12.289 -6.973 1.00 98.00 187 GLY A N 1
ATOM 1451 C CA . GLY A 1 187 ? -11.244 -11.220 -6.510 1.00 98.00 187 GLY A CA 1
ATOM 1452 C C . GLY A 1 187 ? -11.799 -11.494 -5.110 1.00 98.00 187 GLY A C 1
ATOM 1453 O O . GLY A 1 187 ? -11.757 -10.611 -4.253 1.00 98.00 187 GLY A O 1
ATOM 1454 N N . ASP A 1 188 ? -12.237 -12.726 -4.846 1.00 98.12 188 ASP A N 1
ATOM 1455 C CA . ASP A 1 188 ? -12.733 -13.153 -3.533 1.00 98.12 188 ASP A CA 1
ATOM 1456 C C . ASP A 1 188 ? -11.645 -13.108 -2.452 1.00 98.12 188 ASP A C 1
ATOM 1458 O O . ASP A 1 188 ? -11.902 -12.648 -1.338 1.00 98.12 188 ASP A O 1
ATOM 1462 N N . GLU A 1 189 ? -10.409 -13.504 -2.770 1.00 98.50 189 GLU A N 1
ATOM 1463 C CA . GLU A 1 189 ? -9.276 -13.364 -1.849 1.00 98.50 189 GLU A CA 1
ATOM 1464 C C . GLU A 1 189 ? -9.030 -11.887 -1.488 1.00 98.50 189 GLU A C 1
ATOM 1466 O O . GLU A 1 189 ? -8.867 -11.550 -0.311 1.00 98.50 189 GLU A O 1
ATOM 1471 N N . VAL A 1 190 ? -9.026 -10.981 -2.478 1.00 98.25 190 VAL A N 1
ATOM 1472 C CA . VAL A 1 190 ? -8.859 -9.533 -2.240 1.00 98.25 190 VAL A CA 1
ATOM 1473 C C . VAL A 1 190 ? -10.012 -8.981 -1.403 1.00 98.25 190 VAL A C 1
ATOM 1475 O O . VAL A 1 190 ? -9.785 -8.167 -0.503 1.00 98.25 190 VAL A O 1
ATOM 1478 N N . ARG A 1 191 ? -11.242 -9.432 -1.666 1.00 97.44 191 ARG A N 1
ATOM 1479 C CA . ARG A 1 191 ? -12.432 -9.063 -0.893 1.00 97.44 191 ARG A CA 1
ATOM 1480 C C . ARG A 1 191 ? -12.294 -9.494 0.564 1.00 97.44 191 ARG A C 1
ATOM 1482 O O . ARG A 1 191 ? -12.466 -8.656 1.445 1.00 97.44 191 ARG A O 1
ATOM 1489 N N . ALA A 1 192 ? -11.891 -10.738 0.815 1.00 97.00 192 ALA A N 1
ATOM 1490 C CA . ALA A 1 192 ? -11.680 -11.259 2.162 1.00 97.00 192 ALA A CA 1
ATOM 1491 C C . ALA A 1 192 ? -10.591 -10.480 2.924 1.00 97.00 192 ALA A C 1
ATOM 1493 O O . ALA A 1 192 ? -10.782 -10.131 4.091 1.00 97.00 192 ALA A O 1
ATOM 1494 N N . LEU A 1 193 ? -9.475 -10.143 2.260 1.00 97.50 193 LEU A N 1
ATOM 1495 C CA . LEU A 1 193 ? -8.438 -9.277 2.831 1.00 97.50 193 LEU A CA 1
ATOM 1496 C C . LEU A 1 193 ? -9.011 -7.906 3.213 1.00 97.50 193 LEU A C 1
ATOM 1498 O O . LEU A 1 193 ? -8.773 -7.423 4.320 1.00 97.50 193 LEU A O 1
ATOM 1502 N N . ALA A 1 194 ? -9.761 -7.278 2.304 1.00 96.31 194 ALA A N 1
ATOM 1503 C CA . ALA A 1 194 ? -10.341 -5.962 2.530 1.00 96.31 194 ALA A CA 1
ATOM 1504 C C . ALA A 1 194 ? -11.352 -5.966 3.682 1.00 96.31 194 ALA A C 1
ATOM 1506 O O . ALA A 1 194 ? -11.266 -5.117 4.567 1.00 96.31 194 ALA A O 1
ATOM 1507 N N . GLU A 1 195 ? -12.264 -6.934 3.712 1.00 95.25 195 GLU A N 1
ATOM 1508 C CA . GLU A 1 195 ? -13.271 -7.084 4.764 1.00 95.25 195 GLU A CA 1
ATOM 1509 C C . GLU A 1 195 ? -12.635 -7.287 6.139 1.00 95.25 195 GLU A C 1
ATOM 1511 O O . GLU A 1 195 ? -12.976 -6.566 7.080 1.00 95.25 195 GLU A O 1
ATOM 1516 N N . HIS A 1 196 ? -11.661 -8.197 6.246 1.00 95.25 196 HIS A N 1
ATOM 1517 C CA . HIS A 1 196 ? -10.938 -8.424 7.496 1.00 95.25 196 HIS A CA 1
ATOM 1518 C C . HIS A 1 196 ? -10.247 -7.144 7.978 1.00 95.25 196 HIS A C 1
ATOM 1520 O O . HIS A 1 196 ? -10.361 -6.752 9.137 1.00 95.25 196 HIS A O 1
ATOM 1526 N N . HIS A 1 197 ? -9.582 -6.439 7.068 1.00 95.19 197 HIS A N 1
ATOM 1527 C CA . HIS A 1 197 ? -8.860 -5.225 7.406 1.00 95.19 197 HIS A CA 1
ATOM 1528 C C . HIS A 1 197 ? -9.789 -4.089 7.873 1.00 95.19 197 HIS A C 1
ATOM 1530 O O . HIS A 1 197 ? -9.477 -3.388 8.834 1.00 95.19 197 HIS A O 1
ATOM 1536 N N . LEU A 1 198 ? -10.958 -3.923 7.243 1.00 95.31 198 LEU A N 1
ATOM 1537 C CA . LEU A 1 198 ? -11.972 -2.960 7.689 1.00 95.31 198 LEU A CA 1
ATOM 1538 C C . LEU A 1 198 ? -12.587 -3.347 9.041 1.00 95.31 198 LEU A C 1
ATOM 1540 O O . LEU A 1 198 ? -12.893 -2.470 9.849 1.00 95.31 198 LEU A O 1
ATOM 1544 N N . GLN A 1 199 ? -12.742 -4.644 9.314 1.00 95.00 199 GLN A N 1
ATOM 1545 C CA . GLN A 1 199 ? -13.211 -5.131 10.608 1.00 95.00 199 GLN A CA 1
ATOM 1546 C C . GLN A 1 199 ? -12.246 -4.758 11.743 1.00 95.00 199 GLN A C 1
ATOM 1548 O O . GLN A 1 199 ? -12.706 -4.311 12.793 1.00 95.00 199 GLN A O 1
ATOM 1553 N N . GLU A 1 200 ? -10.933 -4.866 11.532 1.00 96.19 200 GLU A N 1
ATOM 1554 C CA . GLU A 1 200 ? -9.933 -4.448 12.526 1.00 96.19 200 GLU A CA 1
ATOM 1555 C C . GLU A 1 200 ? -10.042 -2.951 12.858 1.00 96.19 200 GLU A C 1
ATOM 1557 O O . GLU A 1 200 ? -9.985 -2.559 14.024 1.00 96.19 200 GLU A O 1
ATOM 1562 N N . TYR A 1 201 ? -10.299 -2.098 11.863 1.00 95.88 201 TYR A N 1
ATOM 1563 C CA . TYR A 1 201 ? -10.561 -0.676 12.109 1.00 95.88 201 TYR A CA 1
ATOM 1564 C C . TYR A 1 201 ? -11.860 -0.427 12.884 1.00 95.88 201 TYR A C 1
ATOM 1566 O O . TYR A 1 201 ? -11.865 0.394 13.805 1.00 95.88 201 TYR A O 1
ATOM 1574 N N . ASN A 1 202 ? -12.933 -1.159 12.569 1.00 95.12 202 ASN A N 1
ATOM 1575 C CA . ASN A 1 202 ? -14.185 -1.094 13.327 1.00 95.12 202 ASN A CA 1
ATOM 1576 C C . ASN A 1 202 ? -13.974 -1.496 14.799 1.00 95.12 202 ASN A C 1
ATOM 1578 O O . ASN A 1 202 ? -14.480 -0.828 15.700 1.00 95.12 202 ASN A O 1
ATOM 1582 N N . ILE A 1 203 ? -13.169 -2.533 15.070 1.00 95.12 203 ILE A N 1
ATOM 1583 C CA . ILE A 1 203 ? -12.791 -2.944 16.437 1.00 95.12 203 ILE A CA 1
ATOM 1584 C C . ILE A 1 203 ? -12.034 -1.821 17.164 1.00 95.12 203 ILE A C 1
ATOM 1586 O O . ILE A 1 203 ? -12.207 -1.631 18.368 1.00 95.12 203 ILE A O 1
ATOM 1590 N N . ARG A 1 204 ? -11.234 -1.039 16.434 1.00 95.06 204 ARG A N 1
ATOM 1591 C CA . ARG A 1 204 ? -10.507 0.134 16.945 1.00 95.06 204 ARG A CA 1
ATOM 1592 C C . ARG A 1 204 ? -11.364 1.403 17.049 1.00 95.06 204 ARG A C 1
ATOM 1594 O O . ARG A 1 204 ? -10.824 2.469 17.334 1.00 95.06 204 ARG A O 1
ATOM 1601 N N . GLY A 1 205 ? -12.678 1.296 16.847 1.00 94.94 205 GLY A N 1
ATOM 1602 C CA . GLY A 1 205 ? -13.634 2.390 17.017 1.00 94.94 205 GLY A CA 1
ATOM 1603 C C . GLY A 1 205 ? -13.723 3.358 15.835 1.00 94.94 205 GLY A C 1
ATOM 1604 O O . GLY A 1 205 ? -14.281 4.444 15.989 1.00 94.94 205 GLY A O 1
ATOM 1605 N N . VAL A 1 206 ? -13.187 2.993 14.667 1.00 95.62 206 VAL A N 1
ATOM 1606 C CA . VAL A 1 206 ? -13.378 3.755 13.424 1.00 95.62 206 VAL A CA 1
ATOM 1607 C C . VAL A 1 206 ? -14.668 3.287 12.757 1.00 95.62 206 VAL A C 1
ATOM 1609 O O . VAL A 1 206 ? -14.796 2.111 12.455 1.00 95.62 206 VAL A O 1
ATOM 1612 N N . ASP A 1 207 ? -15.612 4.193 12.516 1.00 92.25 207 ASP A N 1
ATOM 1613 C CA . ASP A 1 207 ? -16.923 3.878 11.939 1.00 92.25 207 ASP A CA 1
ATOM 1614 C C . ASP A 1 207 ? -16.820 3.792 10.414 1.00 92.25 207 ASP A C 1
ATOM 1616 O O . ASP A 1 207 ? -16.721 4.805 9.712 1.00 92.25 207 ASP A O 1
ATOM 1620 N N . ILE A 1 208 ? -16.795 2.563 9.899 1.00 87.88 208 ILE A N 1
ATOM 1621 C CA . ILE A 1 208 ? -16.692 2.294 8.468 1.00 87.88 208 ILE A CA 1
ATOM 1622 C C . ILE A 1 208 ? -17.834 1.387 8.050 1.00 87.88 208 ILE A C 1
ATOM 1624 O O . ILE A 1 208 ? -17.932 0.243 8.494 1.00 87.88 208 ILE A O 1
ATOM 1628 N N . ASN A 1 209 ? -18.642 1.859 7.100 1.00 78.44 209 ASN A N 1
ATOM 1629 C CA . ASN A 1 209 ? -19.665 1.026 6.486 1.00 78.44 209 ASN A CA 1
ATOM 1630 C C . ASN A 1 209 ? -19.010 -0.067 5.603 1.00 78.44 209 ASN A C 1
ATOM 1632 O O . ASN A 1 209 ? -18.411 0.272 4.576 1.00 78.44 209 ASN A O 1
ATOM 1636 N N . PRO A 1 210 ? -19.151 -1.367 5.923 1.00 61.31 210 PRO A N 1
ATOM 1637 C CA . PRO A 1 210 ? -18.564 -2.452 5.132 1.00 61.31 210 PRO A CA 1
ATOM 1638 C C . PRO A 1 210 ? -19.165 -2.570 3.723 1.00 61.31 210 PRO A C 1
ATOM 1640 O O . PRO A 1 210 ? -18.486 -3.001 2.793 1.00 61.31 210 PRO A O 1
ATOM 1643 N N . GLU A 1 211 ? -20.404 -2.100 3.516 1.00 67.06 211 GLU A N 1
ATOM 1644 C CA . GLU A 1 211 ? -21.064 -2.097 2.199 1.00 67.06 211 GLU A CA 1
ATOM 1645 C C . GLU A 1 211 ? -20.351 -1.212 1.163 1.00 67.06 211 GLU A C 1
ATOM 1647 O O . GLU A 1 211 ? -20.697 -1.219 -0.020 1.00 67.06 211 GLU A O 1
ATOM 1652 N N . THR A 1 212 ? -19.352 -0.433 1.584 1.00 68.12 212 THR A N 1
ATOM 1653 C CA . THR A 1 212 ? -18.586 0.450 0.700 1.00 68.12 212 THR A CA 1
ATOM 1654 C C . THR A 1 212 ? -17.784 -0.329 -0.351 1.00 68.12 212 THR A C 1
ATOM 1656 O O . THR A 1 212 ? -17.538 0.213 -1.426 1.00 68.12 212 THR A O 1
ATOM 1659 N N . LEU A 1 213 ? -17.443 -1.602 -0.102 1.00 70.06 213 LEU A N 1
ATOM 1660 C CA . LEU A 1 213 ? -16.789 -2.471 -1.093 1.00 70.06 213 LEU A CA 1
ATOM 1661 C C . LEU A 1 213 ? -17.719 -2.899 -2.245 1.00 70.06 213 LEU A C 1
ATOM 1663 O O . LEU A 1 213 ? -17.229 -3.287 -3.298 1.00 70.06 213 LEU A O 1
ATOM 1667 N N . ALA A 1 2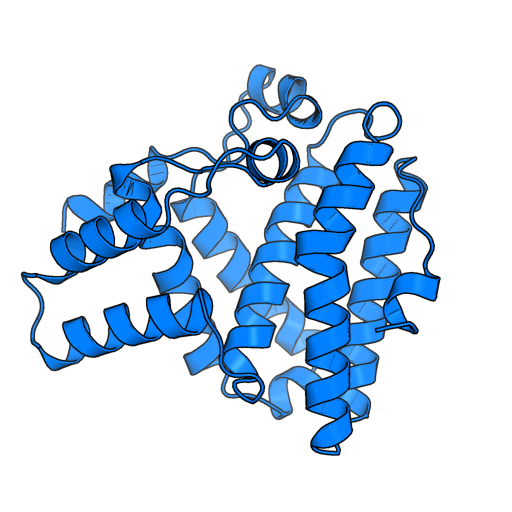14 ? -19.044 -2.824 -2.069 1.00 57.50 214 ALA A N 1
ATOM 1668 C CA . ALA A 1 214 ? -20.028 -3.309 -3.044 1.00 57.50 214 ALA A CA 1
ATOM 1669 C C . ALA A 1 214 ? -20.638 -2.207 -3.937 1.00 57.50 214 ALA A C 1
ATOM 1671 O O . ALA A 1 214 ? -21.375 -2.516 -4.870 1.00 57.50 214 ALA A O 1
ATOM 1672 N N . LYS A 1 215 ? -20.392 -0.921 -3.639 1.00 50.41 215 LYS A N 1
ATOM 1673 C CA . LYS A 1 215 ? -21.101 0.228 -4.250 1.00 50.41 215 LYS A CA 1
ATOM 1674 C C . LYS A 1 215 ? -20.279 1.054 -5.249 1.00 50.41 215 LYS A C 1
ATOM 1676 O O . LYS A 1 215 ? -20.720 2.139 -5.628 1.00 50.41 215 LYS A O 1
ATOM 1681 N N . LYS A 1 216 ? -19.101 0.599 -5.665 1.00 45.41 216 LYS A N 1
ATOM 1682 C CA . LYS A 1 216 ? -18.257 1.294 -6.647 1.00 45.41 216 LYS A CA 1
ATOM 1683 C C . LYS A 1 216 ? -17.697 0.319 -7.636 1.00 45.41 216 LYS A C 1
ATOM 1685 O O . LYS A 1 216 ? -17.424 0.794 -8.759 1.00 45.41 216 LYS A O 1
#

Radius of gyration: 17.17 Å; chains: 1; bounding box: 46×38×43 Å

InterPro domains:
  IPR006674 HD domain [PF13023] (47-144)

Organism: NCBI:txid1618366

Sequence (216 aa):
MGALFGLTDVLRFQGTPYMSLAFSEGYRNPVGGHISECFQLWYLLRLAMPKLAEAVDSNRVYDLLVNHDNGELGNGDVTAYSQAQGVDSGKMGEKLVMEKLVKGLPNVFRDQILKDHQNFELPSDDDLEAQIARLVDSVSGNLVVLLRGDDLAPYSEIAAKILGLRFISKAARLIQTLEARDYFEAGDEVRALAEHHLQEYNIRGVDINPETLAKK